Protein AF-A0A0N8K4E3-F1 (afdb_monomer_lite)

pLDDT: mean 78.05, std 15.49, range [32.44, 97.12]

Structure (mmCIF, N/CA/C/O backbone):
data_AF-A0A0N8K4E3-F1
#
_entry.id   AF-A0A0N8K4E3-F1
#
loop_
_atom_site.group_PDB
_atom_site.id
_atom_site.type_symbol
_atom_site.label_atom_id
_atom_site.label_alt_id
_atom_site.label_comp_id
_atom_site.label_asym_id
_atom_site.label_entity_id
_atom_site.label_seq_id
_atom_site.pdbx_PDB_ins_code
_atom_site.Cartn_x
_atom_site.Cartn_y
_atom_site.Cartn_z
_atom_site.occupancy
_atom_site.B_iso_or_equiv
_atom_site.auth_seq_id
_atom_site.auth_comp_id
_atom_site.auth_asym_id
_atom_site.auth_atom_id
_atom_site.pdbx_PDB_model_num
ATOM 1 N N . MET A 1 1 ? -0.631 4.915 -16.080 1.00 58.94 1 MET A N 1
ATOM 2 C CA . MET A 1 1 ? -0.675 3.742 -15.177 1.00 58.94 1 MET A CA 1
ATOM 3 C C . MET A 1 1 ? -1.631 3.912 -14.005 1.00 58.94 1 MET A C 1
ATOM 5 O O . MET A 1 1 ? -2.403 2.998 -13.767 1.00 58.94 1 MET A O 1
ATOM 9 N N . ARG A 1 2 ? -1.660 5.065 -13.325 1.00 67.94 2 ARG A N 1
ATOM 10 C CA . ARG A 1 2 ? -2.544 5.332 -12.167 1.00 67.94 2 ARG A CA 1
ATOM 11 C C . ARG A 1 2 ? -4.018 4.925 -12.356 1.00 67.94 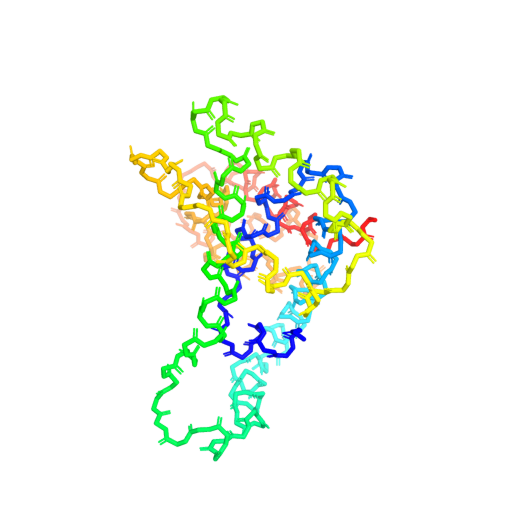2 ARG A C 1
ATOM 13 O O . ARG A 1 2 ? -4.549 4.187 -11.535 1.00 67.94 2 ARG A O 1
ATOM 20 N N . ASP A 1 3 ? -4.661 5.337 -13.453 1.00 67.94 3 ASP A N 1
ATOM 21 C CA . ASP A 1 3 ? -6.058 4.956 -13.752 1.00 67.94 3 ASP A CA 1
ATOM 22 C C . ASP A 1 3 ? -6.234 3.445 -13.959 1.00 67.94 3 ASP A C 1
ATOM 24 O O . ASP A 1 3 ? -7.207 2.864 -13.489 1.00 67.94 3 ASP A O 1
ATOM 28 N N . TYR A 1 4 ? -5.253 2.799 -14.595 1.00 66.56 4 TYR A N 1
ATOM 29 C CA . TYR A 1 4 ? -5.222 1.348 -14.778 1.00 66.56 4 TYR A CA 1
ATOM 30 C C . TYR A 1 4 ? -5.089 0.614 -13.434 1.00 66.56 4 TYR A C 1
ATOM 32 O O . TYR A 1 4 ? -5.777 -0.378 -13.205 1.00 66.56 4 TYR A O 1
ATOM 40 N N . TRP A 1 5 ? -4.259 1.111 -12.509 1.00 70.06 5 TRP A N 1
ATOM 41 C CA . TRP A 1 5 ? -4.145 0.528 -11.169 1.00 70.06 5 TRP A CA 1
ATOM 42 C C . TRP A 1 5 ? -5.433 0.671 -10.364 1.00 70.06 5 TRP A C 1
ATOM 44 O O . TRP A 1 5 ? -5.848 -0.297 -9.743 1.00 70.06 5 TRP A O 1
ATOM 54 N N . ILE A 1 6 ? -6.109 1.820 -10.420 1.00 74.81 6 ILE A N 1
ATOM 55 C CA . ILE A 1 6 ? -7.401 1.999 -9.737 1.00 74.81 6 ILE A CA 1
ATOM 56 C C . ILE A 1 6 ? -8.477 1.091 -10.346 1.00 74.81 6 ILE A C 1
ATOM 58 O O . ILE A 1 6 ? -9.274 0.516 -9.608 1.00 74.81 6 ILE A O 1
ATOM 62 N N . ALA A 1 7 ? -8.494 0.944 -11.673 1.00 69.62 7 ALA A N 1
ATOM 63 C CA . ALA A 1 7 ? -9.458 0.103 -12.375 1.00 69.62 7 ALA A CA 1
ATOM 64 C C . ALA A 1 7 ? -9.261 -1.397 -12.078 1.00 69.62 7 ALA A C 1
ATOM 66 O O . ALA A 1 7 ? -10.236 -2.110 -11.825 1.00 69.62 7 ALA A O 1
ATOM 67 N N . HIS A 1 8 ? -8.012 -1.880 -12.068 1.00 62.22 8 HIS A N 1
ATOM 68 C CA . HIS A 1 8 ? -7.712 -3.318 -12.138 1.00 62.22 8 HIS A CA 1
ATOM 69 C C . HIS A 1 8 ? -6.968 -3.906 -10.940 1.00 62.22 8 HIS A C 1
ATOM 71 O O . HIS A 1 8 ? -6.899 -5.130 -10.832 1.00 62.22 8 HIS A O 1
ATOM 77 N N . ARG A 1 9 ? -6.431 -3.084 -10.037 1.00 69.75 9 ARG A N 1
ATOM 78 C CA . ARG A 1 9 ? -5.781 -3.560 -8.816 1.00 69.75 9 ARG A CA 1
ATOM 79 C C . ARG A 1 9 ? -6.552 -3.140 -7.585 1.00 69.75 9 ARG A C 1
ATOM 81 O O . ARG A 1 9 ? -7.121 -2.053 -7.511 1.00 69.75 9 ARG A O 1
ATOM 88 N N . ASP A 1 10 ? -6.573 -4.035 -6.609 1.00 78.19 10 ASP A N 1
ATOM 89 C CA . ASP A 1 10 ? -7.085 -3.684 -5.299 1.00 78.19 10 ASP A CA 1
ATOM 90 C C . ASP A 1 10 ? -6.063 -2.821 -4.540 1.00 78.19 10 ASP A C 1
ATOM 92 O O . ASP A 1 10 ? -4.860 -2.809 -4.821 1.00 78.19 10 ASP A O 1
ATOM 96 N N . GLU A 1 11 ? -6.559 -2.080 -3.550 1.00 85.69 11 GLU A N 1
ATOM 97 C CA . GLU A 1 11 ? -5.717 -1.257 -2.682 1.00 85.69 11 GLU A CA 1
ATOM 98 C C . GLU A 1 11 ? -4.564 -2.070 -2.059 1.00 85.69 11 GLU A C 1
ATOM 100 O O . GLU A 1 11 ? -3.461 -1.556 -1.905 1.00 85.69 11 GLU A O 1
ATOM 105 N N . GLN A 1 12 ? -4.784 -3.346 -1.721 1.00 84.31 12 GLN A N 1
ATOM 106 C CA . GLN A 1 12 ? -3.797 -4.167 -1.016 1.00 84.31 12 GLN A CA 1
ATOM 107 C C . GLN A 1 12 ? -2.625 -4.556 -1.911 1.00 84.31 12 GLN A C 1
ATOM 109 O O . GLN A 1 12 ? -1.493 -4.598 -1.443 1.00 84.31 12 GLN A O 1
ATOM 114 N N . GLN A 1 13 ? -2.882 -4.835 -3.184 1.00 79.12 13 GLN A N 1
ATOM 115 C CA . GLN A 1 13 ? -1.870 -5.147 -4.182 1.00 79.12 13 GLN A CA 1
ATOM 116 C C . GLN A 1 13 ? -0.934 -3.954 -4.366 1.00 79.12 13 GLN A C 1
ATOM 118 O O . GLN A 1 13 ? 0.283 -4.122 -4.349 1.00 79.12 13 GLN A O 1
ATOM 123 N N . ILE A 1 14 ? -1.501 -2.747 -4.451 1.00 82.94 14 ILE A N 1
ATOM 124 C CA . ILE A 1 14 ? -0.732 -1.503 -4.575 1.00 82.94 14 ILE A CA 1
ATOM 125 C C . ILE A 1 14 ? 0.063 -1.237 -3.285 1.00 82.94 14 ILE A C 1
ATOM 127 O O . ILE A 1 14 ? 1.234 -0.864 -3.338 1.00 82.94 14 ILE A O 1
ATOM 131 N N . GLU A 1 15 ? -0.529 -1.480 -2.109 1.00 88.56 15 GLU A N 1
ATOM 132 C CA . GLU A 1 15 ? 0.176 -1.365 -0.826 1.00 88.56 15 GLU A CA 1
ATOM 133 C C . GLU A 1 15 ? 1.320 -2.366 -0.679 1.00 88.56 15 GLU A C 1
ATOM 135 O O . GLU A 1 15 ? 2.387 -1.995 -0.194 1.00 88.56 15 GLU A O 1
ATOM 140 N N . ALA A 1 16 ? 1.112 -3.623 -1.068 1.00 82.56 16 ALA A N 1
ATOM 141 C CA . ALA A 1 16 ? 2.119 -4.674 -0.971 1.00 82.56 16 ALA A CA 1
ATOM 142 C C . ALA A 1 16 ? 3.322 -4.368 -1.868 1.00 82.56 16 ALA A C 1
ATOM 144 O O . ALA A 1 16 ? 4.464 -4.544 -1.443 1.00 82.56 16 ALA A O 1
ATOM 145 N N . GLU A 1 17 ? 3.069 -3.850 -3.069 1.00 81.00 17 GLU A N 1
ATOM 146 C CA . GLU A 1 17 ? 4.113 -3.403 -3.987 1.00 81.00 17 GLU A CA 1
ATOM 147 C C . GLU A 1 17 ? 4.877 -2.194 -3.434 1.00 81.00 17 GLU A C 1
ATOM 149 O O . GLU A 1 17 ? 6.103 -2.235 -3.331 1.00 81.00 17 GLU A O 1
ATOM 154 N N . ALA A 1 18 ? 4.170 -1.154 -2.977 1.00 85.00 18 ALA A N 1
ATOM 155 C CA . ALA A 1 18 ? 4.801 0.014 -2.359 1.00 85.00 18 ALA A CA 1
ATOM 156 C C . ALA A 1 18 ? 5.653 -0.367 -1.135 1.00 85.00 18 ALA A C 1
ATOM 158 O O . ALA A 1 18 ? 6.768 0.131 -0.966 1.00 85.00 18 ALA A O 1
ATOM 159 N N . TYR A 1 19 ? 5.146 -1.281 -0.303 1.00 85.62 19 TYR A N 1
ATOM 160 C CA . TYR A 1 19 ? 5.831 -1.777 0.886 1.00 85.62 19 TYR A CA 1
ATOM 161 C C . TYR A 1 19 ? 7.078 -2.598 0.537 1.00 85.62 19 TYR A C 1
ATOM 163 O O . TYR A 1 19 ? 8.121 -2.426 1.165 1.00 85.62 19 TYR A O 1
ATOM 171 N N . GLY A 1 20 ? 7.009 -3.453 -0.488 1.00 79.38 20 GLY A N 1
ATOM 172 C CA . GLY A 1 20 ? 8.151 -4.242 -0.959 1.00 79.38 20 GLY A CA 1
ATOM 173 C C . GLY A 1 20 ? 9.302 -3.393 -1.509 1.00 79.38 20 GLY A C 1
ATOM 174 O O . GLY A 1 20 ? 10.455 -3.818 -1.467 1.00 79.38 20 GLY A O 1
ATOM 175 N N . LEU A 1 21 ? 9.007 -2.177 -1.976 1.00 78.69 21 LEU A N 1
ATOM 176 C CA . LEU A 1 21 ? 9.981 -1.253 -2.557 1.00 78.69 21 LEU A CA 1
ATOM 177 C C . LEU A 1 21 ? 10.522 -0.204 -1.568 1.00 78.69 21 LEU A C 1
ATOM 179 O O . LEU A 1 21 ? 11.390 0.584 -1.951 1.00 78.69 21 LEU A O 1
ATOM 183 N N . GLN A 1 22 ? 10.031 -0.162 -0.321 1.00 77.38 22 GLN A N 1
ATOM 184 C CA . GLN A 1 22 ? 10.287 0.937 0.629 1.00 77.38 22 GLN A CA 1
ATOM 185 C C . GLN A 1 22 ? 11.783 1.176 0.914 1.00 77.38 22 GLN A C 1
ATOM 187 O O . GLN A 1 22 ? 12.207 2.324 1.030 1.00 77.38 22 GLN A O 1
ATOM 192 N N . ASP A 1 23 ? 12.577 0.102 0.962 1.00 73.00 23 ASP A N 1
ATOM 193 C CA . ASP A 1 23 ? 14.000 0.131 1.325 1.00 73.00 23 ASP A CA 1
ATOM 194 C C . ASP A 1 23 ? 14.922 0.213 0.091 1.00 73.00 23 ASP A C 1
ATOM 196 O O . ASP A 1 23 ? 16.146 0.180 0.207 1.00 73.00 23 ASP A O 1
ATOM 200 N N . SER A 1 24 ? 14.354 0.317 -1.117 1.00 72.06 24 SER A N 1
ATOM 201 C CA . SER A 1 24 ? 15.138 0.380 -2.350 1.00 72.06 24 SER A CA 1
ATOM 202 C C . SER A 1 24 ? 15.632 1.801 -2.642 1.00 72.06 24 SER A C 1
ATOM 204 O O . SER A 1 24 ? 14.841 2.743 -2.764 1.00 72.06 24 SER A O 1
ATOM 206 N N . ALA A 1 25 ? 16.951 1.934 -2.814 1.00 71.50 25 ALA A N 1
ATOM 207 C CA . ALA A 1 25 ? 17.627 3.180 -3.189 1.00 71.50 25 ALA A CA 1
ATOM 208 C C . ALA A 1 25 ? 17.604 3.466 -4.705 1.00 71.50 25 ALA A C 1
ATOM 210 O O . ALA A 1 25 ? 18.071 4.513 -5.154 1.00 71.50 25 ALA A O 1
ATOM 211 N N . GLU A 1 26 ? 17.074 2.549 -5.515 1.00 69.38 26 GLU A N 1
ATOM 212 C CA . GLU A 1 26 ? 17.111 2.677 -6.969 1.00 69.38 26 GLU A CA 1
ATOM 213 C C . GLU A 1 26 ? 16.160 3.756 -7.486 1.00 69.38 26 GLU A C 1
ATOM 215 O O . GLU A 1 26 ? 15.021 3.887 -7.036 1.00 69.38 26 GLU A O 1
ATOM 220 N N . SER A 1 27 ? 16.618 4.505 -8.494 1.00 68.12 27 SER A N 1
ATOM 221 C CA . SER A 1 27 ? 15.824 5.541 -9.169 1.00 68.12 27 SER A CA 1
ATOM 222 C C . SER A 1 27 ? 14.477 5.006 -9.665 1.00 68.12 27 SER A C 1
ATOM 224 O O . SER A 1 27 ? 13.436 5.602 -9.401 1.00 68.12 27 SER A O 1
ATOM 226 N N . PHE A 1 28 ? 14.485 3.826 -10.290 1.00 66.69 28 PHE A N 1
ATOM 227 C CA . PHE A 1 28 ? 13.276 3.158 -10.762 1.00 66.69 28 PHE A CA 1
ATOM 228 C C . PHE A 1 28 ? 12.312 2.812 -9.616 1.00 66.69 28 PHE A C 1
ATOM 230 O O . PHE A 1 28 ? 11.134 3.154 -9.674 1.00 66.69 28 PHE A O 1
ATOM 237 N N . ALA A 1 29 ? 12.810 2.209 -8.533 1.00 68.69 29 ALA A N 1
ATOM 238 C CA . ALA A 1 29 ? 11.979 1.873 -7.378 1.00 68.69 29 ALA A CA 1
ATOM 239 C C . ALA A 1 29 ? 11.379 3.120 -6.707 1.00 68.69 29 ALA A C 1
ATOM 241 O O . ALA A 1 29 ? 10.263 3.062 -6.194 1.00 68.69 29 ALA A O 1
ATOM 242 N N . ARG A 1 30 ? 12.081 4.263 -6.739 1.00 74.69 30 ARG A N 1
ATOM 243 C CA . ARG A 1 30 ? 11.531 5.557 -6.304 1.00 74.69 30 ARG A CA 1
ATOM 244 C C . ARG A 1 30 ? 10.397 6.037 -7.210 1.00 74.69 30 ARG A C 1
ATOM 246 O O . ARG A 1 30 ? 9.360 6.422 -6.681 1.00 74.69 30 ARG A O 1
ATOM 253 N N . LYS A 1 31 ? 10.553 5.956 -8.540 1.00 75.25 31 LYS A N 1
ATOM 254 C CA . LYS A 1 31 ? 9.482 6.297 -9.499 1.00 75.25 31 LYS A CA 1
ATOM 255 C C . LYS A 1 31 ? 8.226 5.449 -9.253 1.00 75.25 31 LYS A C 1
ATOM 257 O O . LYS A 1 31 ? 7.144 6.000 -9.082 1.00 75.25 31 LYS A O 1
ATOM 262 N N . VAL A 1 32 ? 8.377 4.126 -9.137 1.00 73.12 32 VAL A N 1
ATOM 263 C CA . VAL A 1 32 ? 7.247 3.213 -8.878 1.00 73.12 32 VAL A CA 1
ATOM 264 C C . VAL A 1 32 ? 6.592 3.501 -7.523 1.00 73.12 32 VAL A C 1
ATOM 266 O O . VAL A 1 32 ? 5.369 3.562 -7.436 1.00 73.12 32 VAL A O 1
ATOM 269 N N . ARG A 1 33 ? 7.376 3.759 -6.465 1.00 83.19 33 ARG A N 1
ATOM 270 C CA . ARG A 1 33 ? 6.825 4.157 -5.158 1.00 83.19 33 ARG A CA 1
ATOM 271 C C . ARG A 1 33 ? 6.037 5.459 -5.215 1.00 83.19 33 ARG A C 1
ATOM 273 O O . ARG A 1 33 ? 4.981 5.525 -4.592 1.00 83.19 33 ARG A O 1
ATOM 280 N N . ALA A 1 34 ? 6.520 6.461 -5.946 1.00 84.06 34 ALA A N 1
ATOM 281 C CA . ALA A 1 34 ? 5.803 7.719 -6.125 1.00 84.06 34 ALA A CA 1
ATOM 282 C C . ALA A 1 34 ? 4.460 7.493 -6.839 1.00 84.06 34 ALA A C 1
ATOM 284 O O . ALA A 1 34 ? 3.428 7.967 -6.364 1.00 84.06 34 ALA A O 1
ATOM 285 N N . GLU A 1 35 ? 4.435 6.682 -7.903 1.00 81.75 35 GLU A N 1
ATOM 286 C CA . GLU A 1 35 ? 3.180 6.311 -8.569 1.00 81.75 35 GLU A CA 1
ATOM 287 C C . GLU A 1 35 ? 2.227 5.550 -7.633 1.00 81.75 35 GLU A C 1
ATOM 289 O O . GLU A 1 35 ? 1.014 5.797 -7.648 1.00 81.75 35 GLU A O 1
ATOM 294 N N . CYS A 1 36 ? 2.748 4.648 -6.791 1.00 85.00 36 CYS A N 1
ATOM 295 C CA . CYS A 1 36 ? 1.933 3.916 -5.819 1.00 85.00 36 CYS A CA 1
ATOM 296 C C . CYS A 1 36 ? 1.352 4.865 -4.774 1.00 85.00 36 CYS A C 1
ATOM 298 O O . CYS A 1 36 ? 0.158 4.790 -4.486 1.00 85.00 36 CYS A O 1
ATOM 300 N N . ALA A 1 37 ? 2.164 5.782 -4.248 1.00 89.94 37 ALA A N 1
ATOM 301 C CA . ALA A 1 37 ? 1.742 6.777 -3.272 1.00 89.94 37 ALA A CA 1
ATOM 302 C C . ALA A 1 37 ? 0.617 7.659 -3.826 1.00 89.94 37 ALA A C 1
ATOM 304 O O . ALA A 1 37 ? -0.440 7.768 -3.204 1.00 89.94 37 ALA A O 1
ATOM 305 N N . GLU A 1 38 ? 0.784 8.211 -5.029 1.00 90.31 38 GLU A N 1
ATOM 306 C CA . GLU A 1 38 ? -0.248 9.012 -5.697 1.00 90.31 38 GLU A CA 1
ATOM 307 C C . GLU A 1 38 ? -1.538 8.219 -5.941 1.00 90.31 38 GLU A C 1
ATOM 309 O O . GLU A 1 38 ? -2.647 8.724 -5.733 1.00 90.31 38 GLU A O 1
ATOM 314 N N . THR A 1 39 ? -1.406 6.958 -6.358 1.00 88.31 39 THR A N 1
ATOM 315 C CA . THR A 1 39 ? -2.555 6.079 -6.595 1.00 88.31 39 THR A CA 1
ATOM 316 C C . THR A 1 39 ? -3.302 5.797 -5.293 1.00 88.31 39 THR A C 1
ATOM 318 O O . THR A 1 39 ? -4.524 5.940 -5.245 1.00 88.31 39 THR A O 1
ATOM 321 N N . LEU A 1 40 ? -2.587 5.473 -4.213 1.00 92.88 40 LEU A N 1
ATOM 322 C CA . LEU A 1 40 ? -3.167 5.238 -2.890 1.00 92.88 40 LEU A CA 1
ATOM 323 C C . LEU A 1 40 ? -3.838 6.495 -2.327 1.00 92.88 40 LEU A C 1
ATOM 325 O O . LEU A 1 40 ? -4.938 6.396 -1.790 1.00 92.88 40 LEU A O 1
ATOM 329 N N . GLN A 1 41 ? -3.241 7.679 -2.504 1.00 92.06 41 GLN A N 1
ATOM 330 C CA . GLN A 1 41 ? -3.875 8.947 -2.131 1.00 92.06 41 GLN A CA 1
ATOM 331 C C . GLN A 1 41 ? -5.190 9.172 -2.889 1.00 92.06 41 GLN A C 1
ATOM 333 O O . GLN A 1 41 ? -6.178 9.624 -2.304 1.00 92.06 41 GLN A O 1
ATOM 338 N N . ARG A 1 42 ? -5.230 8.862 -4.192 1.00 92.12 42 ARG A N 1
ATOM 339 C CA . ARG A 1 42 ? -6.462 8.974 -4.981 1.00 92.12 42 ARG A CA 1
ATOM 340 C C . ARG A 1 42 ? -7.516 7.977 -4.507 1.00 92.12 42 ARG A C 1
ATOM 342 O O . ARG A 1 42 ? -8.661 8.379 -4.321 1.00 92.12 42 ARG A O 1
ATOM 349 N N . ILE A 1 43 ? -7.136 6.727 -4.246 1.00 91.19 43 ILE A N 1
ATOM 350 C CA . ILE A 1 43 ? -8.028 5.714 -3.661 1.00 91.19 43 ILE A CA 1
ATOM 351 C C . ILE A 1 43 ? -8.581 6.195 -2.315 1.00 91.19 43 ILE A C 1
ATOM 353 O O . ILE A 1 43 ? -9.788 6.116 -2.098 1.00 91.19 43 ILE A O 1
ATOM 357 N N . ASP A 1 44 ? -7.741 6.757 -1.440 1.00 90.81 44 ASP A N 1
ATOM 358 C CA . ASP A 1 44 ? -8.172 7.275 -0.139 1.00 90.81 44 ASP A CA 1
ATOM 359 C C . ASP A 1 44 ? -9.268 8.347 -0.305 1.00 90.81 44 ASP A C 1
ATOM 361 O O . ASP A 1 44 ? -10.310 8.244 0.342 1.00 90.81 44 ASP A O 1
ATOM 365 N N . ARG A 1 45 ? -9.099 9.315 -1.223 1.00 90.50 45 ARG A N 1
ATOM 366 C CA . ARG A 1 45 ? -10.115 10.353 -1.526 1.00 90.50 45 ARG A CA 1
ATOM 367 C C . ARG A 1 45 ? -11.418 9.765 -2.074 1.00 90.50 45 ARG A C 1
ATOM 369 O O . ARG A 1 45 ? -12.509 10.216 -1.720 1.00 90.50 45 ARG A O 1
ATOM 376 N N . LEU A 1 46 ? -11.316 8.764 -2.941 1.00 91.12 46 LEU A N 1
ATOM 377 C CA . LEU A 1 46 ? -12.476 8.115 -3.547 1.00 91.12 46 LEU A CA 1
ATOM 378 C C . LEU A 1 46 ? -13.267 7.278 -2.533 1.00 91.12 46 LEU A C 1
ATOM 380 O O . LEU A 1 46 ? -14.495 7.313 -2.529 1.00 91.12 46 LEU A O 1
ATOM 384 N N . ILE A 1 47 ? -12.583 6.554 -1.644 1.00 90.06 47 ILE A N 1
ATOM 385 C CA . ILE A 1 47 ? -13.231 5.748 -0.596 1.00 90.06 47 ILE A CA 1
ATOM 386 C C . ILE A 1 47 ? -13.964 6.662 0.376 1.00 90.06 47 ILE A C 1
ATOM 388 O O . ILE A 1 47 ? -15.121 6.434 0.711 1.00 90.06 47 ILE A O 1
ATOM 392 N N . VAL A 1 48 ? -13.285 7.725 0.786 1.00 87.50 48 VAL A N 1
ATOM 393 C CA . VAL A 1 48 ? -13.809 8.744 1.687 1.00 87.50 48 VAL A CA 1
ATOM 394 C C . VAL A 1 48 ? -15.064 9.428 1.137 1.00 87.50 48 VAL A C 1
ATOM 396 O O . VAL A 1 48 ? -16.019 9.644 1.878 1.00 87.50 48 VAL A O 1
ATOM 399 N N . SER A 1 49 ? -15.079 9.749 -0.157 1.00 88.81 49 SER A N 1
ATOM 400 C CA . SER A 1 49 ? -16.245 10.353 -0.819 1.00 88.81 49 SER A CA 1
ATOM 401 C C . SER A 1 49 ? -17.348 9.343 -1.153 1.00 88.81 49 SER A C 1
ATOM 403 O O . SER A 1 49 ? -18.376 9.729 -1.701 1.00 88.81 49 SER A O 1
ATOM 405 N N . GLY A 1 50 ? -17.146 8.052 -0.865 1.00 88.75 50 GLY A N 1
ATOM 406 C CA . GLY A 1 50 ? -18.076 6.981 -1.232 1.00 88.75 50 GLY A CA 1
ATOM 407 C C . GLY A 1 50 ? -18.155 6.709 -2.739 1.00 88.75 50 GLY A C 1
ATOM 408 O O . GLY A 1 50 ? -19.015 5.951 -3.175 1.00 88.75 50 GLY A O 1
ATOM 409 N N . SER A 1 51 ? -17.262 7.300 -3.538 1.00 91.12 51 SER A N 1
ATOM 410 C CA . SER A 1 51 ? -17.266 7.210 -5.002 1.00 91.12 51 SER A CA 1
ATOM 411 C C . SER A 1 51 ? -16.310 6.151 -5.551 1.00 91.12 51 SER A C 1
ATOM 413 O O . SER A 1 51 ? -16.276 5.939 -6.756 1.00 91.12 51 SER A O 1
ATOM 415 N N . TYR A 1 52 ? -15.547 5.459 -4.698 1.00 88.06 52 TYR A N 1
ATOM 416 C CA . TYR A 1 52 ? -14.507 4.522 -5.137 1.00 88.06 52 TYR A CA 1
ATOM 417 C C . TYR A 1 52 ? -14.989 3.447 -6.100 1.00 88.06 52 TYR A C 1
ATOM 419 O O . TYR A 1 52 ? -14.410 3.321 -7.171 1.00 88.06 52 TYR A O 1
ATOM 427 N N . GLU A 1 53 ? -16.056 2.719 -5.778 1.00 85.12 53 GLU A N 1
ATOM 428 C CA . GLU A 1 53 ? -16.542 1.661 -6.672 1.00 85.12 53 GLU A CA 1
ATOM 429 C C . GLU A 1 53 ? -17.127 2.231 -7.974 1.00 85.12 53 GLU A C 1
ATOM 431 O O . GLU A 1 53 ? -16.959 1.638 -9.035 1.00 85.12 53 GLU A O 1
ATOM 436 N N . GLN A 1 54 ? -17.754 3.412 -7.921 1.00 83.06 54 GLN A N 1
ATOM 437 C CA . GLN A 1 54 ? -18.280 4.092 -9.110 1.00 83.06 54 GLN A CA 1
ATOM 438 C C . GLN A 1 54 ? -17.155 4.588 -10.016 1.00 83.06 54 GLN A C 1
ATOM 440 O O . GLN A 1 54 ? -17.198 4.372 -11.221 1.00 83.06 54 GLN A O 1
ATOM 445 N N . GLU A 1 55 ? -16.137 5.228 -9.447 1.00 83.56 55 GLU A N 1
ATOM 446 C CA . GLU A 1 55 ? -14.971 5.716 -10.176 1.00 83.56 55 GLU A CA 1
ATOM 447 C C . GLU A 1 55 ? -14.147 4.550 -10.713 1.00 83.56 55 GLU A C 1
ATOM 449 O O . GLU A 1 55 ? -13.717 4.583 -11.859 1.00 83.56 55 GLU A O 1
ATOM 454 N N . ARG A 1 56 ? -13.974 3.485 -9.930 1.00 80.12 56 ARG A N 1
ATOM 455 C CA . ARG A 1 56 ? -13.340 2.249 -10.382 1.00 80.12 56 ARG A CA 1
ATOM 456 C C . ARG A 1 56 ? -14.094 1.643 -11.560 1.00 80.12 56 ARG A C 1
ATOM 458 O O . ARG A 1 56 ? -13.462 1.319 -12.559 1.00 80.12 56 ARG A O 1
ATOM 465 N N . ALA A 1 57 ? -15.422 1.547 -11.483 1.00 75.88 57 ALA A N 1
ATOM 466 C CA . ALA A 1 57 ? -16.254 1.075 -12.587 1.00 75.88 57 ALA A CA 1
ATOM 467 C C . ALA A 1 57 ? -16.194 2.017 -13.802 1.00 75.88 57 ALA A C 1
ATOM 469 O O . ALA A 1 57 ? -16.092 1.550 -14.931 1.00 75.88 57 ALA A O 1
ATOM 470 N N . ARG A 1 58 ? -16.196 3.338 -13.585 1.00 85.25 58 ARG A N 1
ATOM 471 C CA . ARG A 1 58 ? -16.069 4.358 -14.636 1.00 85.25 58 ARG A CA 1
ATOM 472 C C . ARG A 1 58 ? -14.727 4.251 -15.351 1.00 85.25 58 ARG A C 1
ATOM 474 O O . ARG A 1 58 ? -14.702 4.218 -16.575 1.00 85.25 58 ARG A O 1
ATOM 481 N N . LEU A 1 59 ? -13.626 4.185 -14.605 1.00 78.19 59 LEU A N 1
ATOM 482 C CA . LEU A 1 59 ? -12.278 4.024 -15.149 1.00 78.19 59 LEU A CA 1
ATOM 483 C C . LEU A 1 59 ? -12.150 2.686 -15.874 1.00 78.19 59 LEU A C 1
ATOM 485 O O . LEU A 1 59 ? -11.647 2.654 -16.991 1.00 78.19 59 LEU A O 1
ATOM 489 N N . ALA A 1 60 ? -12.684 1.608 -15.294 1.00 69.06 60 ALA A N 1
ATOM 490 C CA . ALA A 1 60 ? -12.748 0.310 -15.955 1.00 69.06 60 ALA A CA 1
ATOM 491 C C . ALA A 1 60 ? -13.557 0.356 -17.267 1.00 69.06 60 ALA A C 1
ATOM 493 O O . ALA A 1 60 ? -13.184 -0.314 -18.221 1.00 69.06 60 ALA A O 1
ATOM 494 N N . ALA A 1 61 ? -14.623 1.163 -17.345 1.00 70.94 61 ALA A N 1
ATOM 495 C CA . ALA A 1 61 ? -15.449 1.326 -18.545 1.00 70.94 61 ALA A CA 1
ATOM 496 C C . ALA A 1 61 ? -14.841 2.267 -19.606 1.00 70.94 61 ALA A C 1
ATOM 498 O O . ALA A 1 61 ? -15.113 2.111 -20.795 1.00 70.94 61 ALA A O 1
ATOM 499 N N . GLN A 1 62 ? -14.041 3.256 -19.195 1.00 67.94 62 GLN A N 1
ATOM 500 C CA . GLN A 1 62 ? -13.363 4.208 -20.090 1.00 67.94 62 GLN A CA 1
ATOM 501 C C . GLN A 1 62 ? -12.126 3.621 -20.767 1.00 67.94 62 GLN A C 1
ATOM 503 O O . GLN A 1 62 ? -11.690 4.120 -21.803 1.00 67.94 62 GLN A O 1
ATOM 508 N N . ILE A 1 63 ? -11.569 2.558 -20.195 1.00 60.22 63 ILE A N 1
ATOM 509 C CA . ILE A 1 63 ? -10.531 1.753 -20.826 1.00 60.22 63 ILE A CA 1
ATOM 510 C C . ILE A 1 63 ? -11.249 0.876 -21.884 1.00 60.22 63 ILE A C 1
ATOM 512 O O . ILE A 1 63 ? -12.042 0.015 -21.505 1.00 60.22 63 ILE A O 1
ATOM 516 N N . PRO A 1 64 ? -11.084 1.124 -23.206 1.00 50.59 64 PRO A N 1
ATOM 517 C CA . PRO A 1 64 ? -12.053 0.702 -24.225 1.00 50.59 64 PRO A CA 1
ATOM 518 C C . PRO A 1 64 ? -12.289 -0.811 -24.298 1.00 50.59 64 PRO A C 1
ATOM 520 O O . PRO A 1 64 ? -11.379 -1.584 -24.589 1.00 50.59 64 PRO A O 1
ATOM 523 N N . SER A 1 65 ? -13.558 -1.214 -24.196 1.00 41.25 65 SER A N 1
ATOM 524 C CA . SER A 1 65 ? -14.021 -2.611 -24.298 1.00 41.25 65 SER A CA 1
ATOM 525 C C . SER A 1 65 ? -13.956 -3.204 -25.729 1.00 41.25 65 SER A C 1
ATOM 527 O O . SER A 1 65 ? -14.235 -4.378 -25.941 1.00 41.25 65 SER A O 1
ATOM 529 N N . GLY A 1 66 ? -13.516 -2.421 -26.722 1.00 37.47 66 GLY A N 1
ATOM 530 C CA . GLY A 1 66 ? -13.179 -2.851 -28.094 1.00 37.47 66 GLY A CA 1
ATOM 531 C C . GLY A 1 66 ? -11.675 -2.815 -28.413 1.00 37.47 66 GLY A C 1
ATOM 532 O O . GLY A 1 66 ? -11.265 -3.279 -29.471 1.00 37.47 66 GLY A O 1
ATOM 533 N N . ALA A 1 67 ? -10.853 -2.329 -27.473 1.00 44.38 67 ALA A N 1
ATOM 534 C CA . ALA A 1 67 ? -9.430 -2.652 -27.355 1.00 44.38 67 ALA A CA 1
ATOM 535 C C . ALA A 1 67 ? -9.208 -3.884 -26.446 1.00 44.38 67 ALA A C 1
ATOM 537 O O . ALA A 1 67 ? -8.096 -4.107 -25.976 1.00 44.38 67 ALA A O 1
ATOM 538 N N . MET A 1 68 ? -10.268 -4.664 -26.184 1.00 36.91 68 MET A N 1
ATOM 539 C CA . MET A 1 68 ? -10.433 -6.080 -26.567 1.00 36.91 68 MET A CA 1
ATOM 540 C C . MET A 1 68 ? -11.736 -6.614 -25.931 1.00 36.91 68 MET A C 1
ATOM 542 O O . MET A 1 68 ? -11.858 -6.666 -24.712 1.00 36.91 68 MET A O 1
ATOM 546 N N . SER A 1 69 ? -12.727 -6.996 -26.749 1.00 33.78 69 SER A N 1
ATOM 547 C CA . SER A 1 69 ? -13.994 -7.607 -26.304 1.00 33.78 69 SER A CA 1
ATOM 548 C C . SER A 1 69 ? -13.806 -9.089 -25.979 1.00 33.78 69 SER A C 1
ATOM 550 O O . SER A 1 69 ? -13.966 -9.960 -26.825 1.00 33.78 69 SER A O 1
ATOM 552 N N . ALA A 1 70 ? -13.446 -9.339 -24.732 1.00 32.44 70 ALA A N 1
ATOM 553 C CA . ALA A 1 70 ? -13.546 -10.573 -23.957 1.00 32.44 70 ALA A CA 1
ATOM 554 C C . ALA A 1 70 ? -13.273 -10.140 -22.497 1.00 32.44 70 ALA A C 1
ATOM 556 O O . ALA A 1 70 ? -12.702 -9.059 -22.312 1.00 32.44 70 ALA A O 1
ATOM 557 N N . PRO A 1 71 ? -13.652 -10.895 -21.441 1.00 35.59 71 PRO A N 1
ATOM 558 C CA . PRO A 1 71 ? -13.069 -10.656 -20.108 1.00 35.59 71 PRO A CA 1
ATOM 559 C C . PRO A 1 71 ? -11.560 -10.481 -20.311 1.00 35.59 71 PRO A C 1
ATOM 561 O O . PRO A 1 71 ? -11.036 -11.246 -21.119 1.00 35.59 71 PRO A O 1
ATOM 564 N N . PRO A 1 72 ? -10.869 -9.482 -19.725 1.00 38.41 72 PRO A N 1
ATOM 565 C CA . PRO A 1 72 ? -9.487 -9.249 -20.095 1.00 38.41 72 PRO A CA 1
ATOM 566 C C . PRO A 1 72 ? -8.705 -10.512 -19.738 1.00 38.41 72 PRO A C 1
ATOM 568 O O . PRO A 1 72 ? -8.319 -10.718 -18.589 1.00 38.41 72 PRO A O 1
ATOM 571 N N . GLU A 1 73 ? -8.429 -11.355 -20.734 1.00 40.38 73 GLU A N 1
ATOM 572 C CA . GLU A 1 73 ? -7.100 -11.901 -20.835 1.00 40.38 73 GLU A CA 1
ATOM 573 C C . GLU A 1 73 ? -6.247 -10.660 -20.744 1.00 40.38 73 GLU A C 1
ATOM 575 O O . GLU A 1 73 ? -6.300 -9.773 -21.602 1.00 40.38 73 GLU A O 1
ATOM 580 N N . ILE A 1 74 ? -5.563 -10.533 -19.615 1.00 45.25 74 ILE A N 1
ATOM 581 C CA . ILE A 1 74 ? -4.436 -9.641 -19.519 1.00 45.25 74 ILE A CA 1
ATOM 582 C C . ILE A 1 74 ? -3.686 -9.902 -20.821 1.00 45.25 74 ILE A C 1
ATOM 584 O O . ILE A 1 74 ? -3.279 -11.047 -21.033 1.00 45.25 74 ILE A O 1
ATOM 588 N N . THR A 1 75 ? -3.666 -8.930 -21.751 1.00 48.00 75 THR A N 1
ATOM 589 C CA . THR A 1 75 ? -3.162 -9.243 -23.097 1.00 48.00 75 THR A CA 1
ATOM 590 C C . THR A 1 75 ? -1.812 -9.913 -22.900 1.00 48.00 75 THR A C 1
ATOM 592 O O . THR A 1 75 ? -1.088 -9.479 -21.994 1.00 48.00 75 THR A O 1
ATOM 595 N N . PRO A 1 76 ? -1.446 -10.957 -23.660 1.00 51.84 76 PRO A N 1
ATOM 596 C CA . PRO A 1 76 ? -0.201 -11.675 -23.405 1.00 51.84 76 PRO A CA 1
ATOM 597 C C . PRO A 1 76 ? 0.984 -10.719 -23.227 1.00 51.84 76 PRO A C 1
ATOM 599 O O . PRO A 1 76 ? 1.861 -10.965 -22.416 1.00 51.84 76 PRO A O 1
ATOM 602 N N . ARG A 1 77 ? 0.937 -9.557 -23.892 1.00 51.97 77 ARG A N 1
ATOM 603 C CA . ARG A 1 77 ? 1.877 -8.445 -23.753 1.00 51.97 77 ARG A CA 1
ATOM 604 C C . ARG A 1 77 ? 1.821 -7.684 -22.418 1.00 51.97 77 ARG A C 1
ATOM 606 O O . ARG A 1 77 ? 2.876 -7.403 -21.862 1.00 51.97 77 ARG A O 1
ATOM 613 N N . ILE A 1 78 ? 0.644 -7.309 -21.913 1.00 53.22 78 ILE A N 1
ATOM 614 C CA . ILE A 1 78 ? 0.502 -6.630 -20.610 1.00 53.22 78 ILE A CA 1
ATOM 615 C C . ILE A 1 78 ? 0.806 -7.607 -19.468 1.00 53.22 78 ILE A C 1
ATOM 617 O O . ILE A 1 78 ? 1.476 -7.231 -18.510 1.00 53.22 78 ILE A O 1
ATOM 621 N N . GLN A 1 79 ? 0.379 -8.865 -19.592 1.00 58.75 79 GLN A N 1
ATOM 622 C CA . GLN A 1 79 ? 0.662 -9.900 -18.599 1.00 58.75 79 GLN A CA 1
ATOM 623 C C . GLN A 1 79 ? 2.147 -10.199 -18.581 1.00 58.75 79 GLN A C 1
ATOM 625 O O . GLN A 1 79 ? 2.749 -10.161 -17.519 1.00 58.75 79 GLN A O 1
ATOM 630 N N . ALA A 1 80 ? 2.757 -10.360 -19.759 1.00 63.28 80 ALA A N 1
ATOM 631 C CA . ALA A 1 80 ? 4.197 -10.512 -19.882 1.00 63.28 80 ALA A CA 1
ATOM 632 C C . ALA A 1 80 ? 4.954 -9.307 -19.324 1.00 63.28 80 ALA A C 1
ATOM 634 O O . ALA A 1 80 ? 6.016 -9.496 -18.750 1.00 63.28 80 ALA A O 1
ATOM 635 N N . ALA A 1 81 ? 4.431 -8.083 -19.446 1.00 62.91 81 ALA A N 1
ATOM 636 C CA . ALA A 1 81 ? 5.060 -6.918 -18.833 1.00 62.91 81 ALA A CA 1
ATOM 637 C C . ALA A 1 81 ? 5.063 -7.024 -17.302 1.00 62.91 81 ALA A C 1
ATOM 639 O O . ALA A 1 81 ? 6.110 -6.853 -16.681 1.00 62.91 81 ALA A O 1
ATOM 640 N N . PHE A 1 82 ? 3.922 -7.358 -16.692 1.00 64.75 82 PHE A N 1
ATOM 641 C CA . PHE A 1 82 ? 3.837 -7.572 -15.245 1.00 64.75 82 PHE A CA 1
ATOM 642 C C . PHE A 1 82 ? 4.667 -8.770 -14.784 1.00 64.75 82 PHE A C 1
ATOM 644 O O . PHE A 1 82 ? 5.427 -8.642 -13.832 1.00 64.75 82 PHE A O 1
ATOM 651 N N . ASP A 1 83 ? 4.598 -9.895 -15.490 1.00 70.38 83 ASP A N 1
ATOM 652 C CA . ASP A 1 83 ? 5.391 -11.087 -15.199 1.00 70.38 83 ASP A CA 1
ATOM 653 C C . ASP A 1 83 ? 6.887 -10.806 -15.332 1.00 70.38 83 ASP A C 1
ATOM 655 O O . ASP A 1 83 ? 7.673 -11.295 -14.525 1.00 70.38 83 ASP A O 1
ATOM 659 N N . ALA A 1 84 ? 7.292 -9.981 -16.299 1.00 73.06 84 ALA A N 1
ATOM 660 C CA . ALA A 1 84 ? 8.671 -9.544 -16.462 1.00 73.06 84 ALA A CA 1
ATOM 661 C C . ALA A 1 84 ? 9.128 -8.649 -15.304 1.00 73.06 84 ALA A C 1
ATOM 663 O O . ALA A 1 84 ? 10.245 -8.815 -14.812 1.00 73.06 84 ALA A O 1
ATOM 664 N N . PHE A 1 85 ? 8.272 -7.744 -14.820 1.00 73.44 85 PHE A N 1
ATOM 665 C CA . PHE A 1 85 ? 8.556 -6.938 -13.627 1.00 73.44 85 PHE A CA 1
ATOM 666 C C . PHE A 1 85 ? 8.644 -7.788 -12.362 1.00 73.44 85 PHE A C 1
ATOM 668 O O . PHE A 1 85 ? 9.596 -7.646 -11.586 1.00 73.44 85 PHE A O 1
ATOM 675 N N . ASP A 1 86 ? 7.699 -8.704 -12.175 1.00 72.94 86 ASP A N 1
ATOM 676 C CA . ASP A 1 86 ? 7.695 -9.656 -11.070 1.00 72.94 86 ASP A CA 1
ATOM 677 C C . ASP A 1 86 ? 8.937 -10.548 -11.127 1.00 72.94 86 ASP A C 1
ATOM 679 O O . ASP A 1 86 ? 9.557 -10.825 -10.100 1.00 72.94 86 ASP A O 1
ATOM 683 N N . ASN A 1 87 ? 9.340 -10.977 -12.324 1.00 80.06 87 ASN A N 1
ATOM 684 C CA . ASN A 1 87 ? 10.540 -11.767 -12.553 1.00 80.06 87 ASN A CA 1
ATOM 685 C C . ASN A 1 87 ? 11.815 -10.982 -12.232 1.00 80.06 87 ASN A C 1
ATOM 687 O O . ASN A 1 87 ? 12.662 -11.474 -11.490 1.00 80.06 87 ASN A O 1
ATOM 691 N N . TYR A 1 88 ? 11.933 -9.749 -12.725 1.00 81.69 88 TYR A N 1
ATOM 692 C CA . TYR A 1 88 ? 13.065 -8.871 -12.435 1.00 81.69 88 TYR A CA 1
ATOM 693 C C . TYR A 1 88 ? 13.210 -8.615 -10.931 1.00 81.69 88 TYR A C 1
ATOM 695 O O . TYR A 1 88 ? 14.282 -8.810 -10.351 1.00 81.69 88 TYR A O 1
ATOM 703 N N . THR A 1 89 ? 12.103 -8.277 -10.270 1.00 75.81 89 THR A N 1
ATOM 704 C CA . THR A 1 89 ? 12.061 -8.048 -8.821 1.00 75.81 89 THR A CA 1
ATOM 705 C C . THR A 1 89 ? 12.381 -9.323 -8.042 1.00 75.81 89 THR A C 1
ATOM 707 O O . THR A 1 89 ? 13.126 -9.285 -7.059 1.00 75.81 89 THR A O 1
ATOM 710 N N . ALA A 1 90 ? 11.863 -10.471 -8.480 1.00 74.25 90 ALA A N 1
ATOM 711 C CA . ALA A 1 90 ? 12.165 -11.761 -7.875 1.00 74.25 90 ALA A CA 1
ATOM 712 C C . ALA A 1 90 ? 13.637 -12.154 -8.053 1.00 74.25 90 ALA A C 1
ATOM 714 O O . ALA A 1 90 ? 14.217 -12.695 -7.117 1.00 74.25 90 ALA A O 1
ATOM 715 N N . GLY A 1 91 ? 14.258 -11.862 -9.198 1.00 80.19 91 GLY A N 1
ATOM 716 C CA . GLY A 1 91 ? 15.657 -12.198 -9.475 1.00 80.19 91 GLY A CA 1
ATOM 717 C C . GLY A 1 91 ? 16.621 -11.409 -8.600 1.00 80.19 91 GLY A C 1
ATOM 718 O O . GLY A 1 91 ? 17.526 -11.985 -8.002 1.00 80.19 91 GLY A O 1
ATOM 719 N N . LYS A 1 92 ? 16.351 -10.117 -8.393 1.00 77.88 92 LYS A N 1
ATOM 720 C CA . LYS A 1 92 ? 17.088 -9.282 -7.428 1.00 77.88 92 LYS A CA 1
ATOM 721 C C . LYS A 1 92 ? 16.921 -9.733 -5.977 1.00 77.88 92 LYS A C 1
ATOM 723 O O . LYS A 1 92 ? 17.794 -9.519 -5.144 1.00 77.88 92 LYS A O 1
ATOM 728 N N . ASN A 1 93 ? 15.805 -10.383 -5.671 1.00 72.12 93 ASN A N 1
ATOM 729 C CA . ASN A 1 93 ? 15.521 -10.949 -4.354 1.00 72.12 93 ASN A CA 1
ATOM 730 C C . ASN A 1 93 ? 15.740 -12.470 -4.297 1.00 72.12 93 ASN A C 1
ATOM 732 O O . ASN A 1 93 ? 15.270 -13.126 -3.356 1.00 72.12 93 ASN A O 1
ATOM 736 N N . SER A 1 94 ? 16.429 -13.033 -5.295 1.00 76.94 94 SER A N 1
ATOM 737 C CA . SER A 1 94 ? 16.646 -14.470 -5.411 1.00 76.94 94 SER A CA 1
ATOM 738 C C . SER A 1 94 ? 17.423 -14.990 -4.195 1.00 76.94 94 SER A C 1
ATOM 740 O O . SER A 1 94 ? 18.345 -14.323 -3.714 1.00 76.94 94 SER A O 1
ATOM 742 N N . PRO A 1 95 ? 17.072 -16.174 -3.654 1.00 72.69 95 PRO A N 1
ATOM 743 C CA . PRO A 1 95 ? 17.888 -16.832 -2.640 1.00 72.69 95 PRO A CA 1
ATOM 744 C C . PRO A 1 95 ? 19.243 -17.292 -3.195 1.00 72.69 95 PRO A C 1
ATOM 746 O O . PRO A 1 95 ? 20.127 -17.606 -2.404 1.00 72.69 95 PRO A O 1
ATOM 749 N N . ASP A 1 96 ? 19.394 -17.346 -4.520 1.00 83.75 96 ASP A N 1
ATOM 750 C CA . ASP A 1 96 ? 20.646 -17.641 -5.203 1.00 83.75 96 ASP A CA 1
ATOM 751 C C . ASP A 1 96 ? 21.470 -16.343 -5.356 1.00 83.75 96 ASP A C 1
ATOM 753 O O . ASP A 1 96 ? 21.059 -15.437 -6.095 1.00 83.75 96 ASP A O 1
ATOM 757 N N . PRO A 1 97 ? 22.615 -16.215 -4.656 1.00 81.81 97 PRO A N 1
ATOM 758 C CA . PRO A 1 97 ? 23.424 -15.001 -4.681 1.00 81.81 97 PRO A CA 1
ATOM 759 C C . PRO A 1 97 ? 24.005 -14.703 -6.068 1.00 81.81 97 PRO A C 1
ATOM 761 O O . PRO A 1 97 ? 24.115 -13.527 -6.422 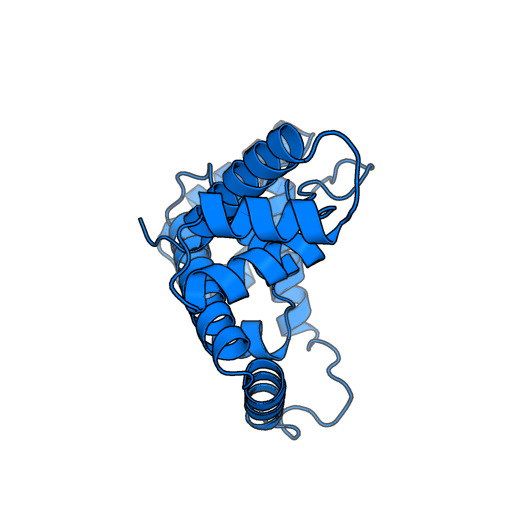1.00 81.81 97 PRO A O 1
ATOM 764 N N . ASP A 1 98 ? 24.308 -15.729 -6.866 1.00 84.44 98 ASP A N 1
ATOM 765 C CA . ASP A 1 98 ? 24.869 -15.555 -8.205 1.00 84.44 98 ASP A CA 1
ATOM 766 C C . ASP A 1 98 ? 23.803 -15.047 -9.173 1.00 84.44 98 ASP A C 1
ATOM 768 O O . ASP A 1 98 ? 24.070 -14.180 -10.007 1.00 84.44 98 ASP A O 1
ATOM 772 N N . GLN A 1 99 ? 22.569 -15.542 -9.043 1.00 84.19 99 GLN A N 1
ATOM 773 C CA . GLN A 1 99 ? 21.448 -15.036 -9.831 1.00 84.19 99 GLN A CA 1
ATOM 774 C C . GLN A 1 99 ? 21.120 -13.586 -9.473 1.00 84.19 99 GLN A C 1
ATOM 776 O O . GLN A 1 99 ? 20.966 -12.756 -10.368 1.00 84.19 99 GLN A O 1
ATOM 781 N N . ARG A 1 100 ? 21.084 -13.247 -8.182 1.00 86.00 100 ARG A N 1
ATOM 782 C CA . ARG A 1 100 ? 20.885 -11.861 -7.743 1.00 86.00 100 ARG A CA 1
ATOM 783 C C . ARG A 1 100 ? 21.933 -10.920 -8.337 1.00 86.00 100 ARG A C 1
ATOM 785 O O . ARG A 1 100 ? 21.566 -9.897 -8.911 1.00 86.00 100 ARG A O 1
ATOM 792 N N . ALA A 1 101 ? 23.211 -11.299 -8.284 1.00 82.88 101 ALA A N 1
ATOM 793 C CA . ALA A 1 101 ? 24.293 -10.503 -8.859 1.00 82.88 101 ALA A CA 1
ATOM 794 C C . ALA A 1 101 ? 24.141 -10.307 -10.379 1.00 82.88 101 ALA A C 1
ATOM 796 O O . ALA A 1 101 ? 24.450 -9.231 -10.891 1.00 82.88 101 ALA A O 1
ATOM 797 N N . ARG A 1 102 ? 23.639 -11.308 -11.120 1.00 86.06 102 ARG A N 1
ATOM 798 C CA . ARG A 1 102 ? 23.352 -11.168 -12.561 1.00 86.06 102 ARG A CA 1
ATOM 799 C C . ARG A 1 102 ? 22.223 -10.176 -12.836 1.00 86.06 102 ARG A C 1
ATOM 801 O O . ARG A 1 102 ? 22.379 -9.334 -13.715 1.00 86.06 102 ARG A O 1
ATOM 808 N N . PHE A 1 103 ? 21.129 -10.234 -12.075 1.00 87.06 103 PHE A N 1
ATOM 809 C CA . PHE A 1 103 ? 20.006 -9.299 -12.225 1.00 87.06 103 PHE A CA 1
ATOM 810 C C . PHE A 1 103 ? 20.394 -7.861 -11.856 1.00 87.06 103 PHE A C 1
ATOM 812 O O . PHE A 1 103 ? 20.015 -6.926 -12.558 1.00 87.06 103 PHE A O 1
ATOM 819 N N . GLU A 1 104 ? 21.191 -7.675 -10.801 1.00 83.25 104 GLU A N 1
ATOM 820 C CA . GLU A 1 104 ? 21.730 -6.361 -10.422 1.00 83.25 104 GLU A CA 1
ATOM 821 C C . GLU A 1 104 ? 22.668 -5.799 -11.499 1.00 83.25 104 GLU A C 1
ATOM 823 O O . GLU A 1 104 ? 22.505 -4.657 -11.932 1.00 83.25 104 GLU A O 1
ATOM 828 N N . ARG A 1 105 ? 23.612 -6.613 -11.995 1.00 85.38 105 ARG A N 1
ATOM 829 C CA . ARG A 1 105 ? 24.518 -6.219 -13.088 1.00 85.38 105 ARG A CA 1
ATOM 830 C C . ARG A 1 105 ? 23.759 -5.870 -14.360 1.00 85.38 105 ARG A C 1
ATOM 832 O O . ARG A 1 105 ? 24.114 -4.896 -15.013 1.00 85.38 105 ARG A O 1
ATOM 839 N N . PHE A 1 106 ? 22.718 -6.630 -14.692 1.00 86.44 106 PHE A N 1
ATOM 840 C CA . PHE A 1 106 ? 21.854 -6.333 -15.827 1.00 86.44 106 PHE A CA 1
ATOM 841 C C . PHE A 1 106 ? 21.165 -4.977 -15.672 1.00 86.44 106 PHE A C 1
ATOM 843 O O . PHE A 1 106 ? 21.240 -4.160 -16.582 1.00 86.44 106 PHE A O 1
ATOM 850 N N . GLY A 1 107 ? 20.549 -4.708 -14.516 1.00 80.38 107 GLY A N 1
ATOM 851 C CA . GLY A 1 107 ? 19.856 -3.442 -14.270 1.00 80.38 107 GLY A CA 1
ATOM 852 C C . GLY A 1 107 ? 20.762 -2.217 -14.415 1.00 80.38 107 GLY A C 1
ATOM 853 O O . GLY A 1 107 ? 20.343 -1.199 -14.969 1.00 80.38 107 GLY A O 1
ATOM 854 N N . LEU A 1 108 ? 22.016 -2.340 -13.968 1.00 80.38 108 LEU A N 1
ATOM 855 C CA . LEU A 1 108 ? 23.045 -1.312 -14.126 1.00 80.38 108 LEU A CA 1
ATOM 856 C C . LEU A 1 108 ? 23.521 -1.185 -15.580 1.00 80.38 108 LEU A C 1
ATOM 858 O O . LEU A 1 108 ? 23.547 -0.081 -16.116 1.00 80.38 108 LEU A O 1
ATOM 862 N N . ALA A 1 109 ? 23.873 -2.299 -16.228 1.00 80.12 109 ALA A N 1
ATOM 863 C CA . ALA A 1 109 ? 24.421 -2.307 -17.586 1.00 80.12 109 ALA A CA 1
ATOM 864 C C . ALA A 1 109 ? 23.397 -1.886 -18.650 1.00 80.12 109 ALA A C 1
ATOM 866 O O . ALA A 1 109 ? 23.752 -1.206 -19.608 1.00 80.12 109 ALA A O 1
ATOM 867 N N . ALA A 1 110 ? 22.127 -2.253 -18.470 1.00 78.31 110 ALA A N 1
ATOM 868 C CA . ALA A 1 110 ? 21.034 -1.862 -19.354 1.00 78.31 110 ALA A CA 1
ATOM 869 C C . ALA A 1 110 ? 20.523 -0.437 -19.078 1.00 78.31 110 ALA A C 1
ATOM 871 O O . ALA A 1 110 ? 19.615 0.019 -19.762 1.00 78.31 110 ALA A O 1
ATOM 872 N N . GLY A 1 111 ? 21.070 0.274 -18.082 1.00 80.31 111 GLY A N 1
ATOM 873 C CA . GLY A 1 111 ? 20.669 1.650 -17.782 1.00 80.31 111 GLY A CA 1
ATOM 874 C C . GLY A 1 111 ? 19.198 1.783 -17.378 1.00 80.31 111 GLY A C 1
ATOM 875 O O . GLY A 1 111 ? 18.597 2.837 -17.574 1.00 80.31 111 GLY A O 1
ATOM 876 N N . LEU A 1 112 ? 18.598 0.737 -16.793 1.00 77.50 112 LEU A N 1
ATOM 877 C CA . LEU A 1 112 ? 17.154 0.711 -16.515 1.00 77.50 112 LEU A CA 1
ATOM 878 C C . LEU A 1 112 ? 16.713 1.853 -15.587 1.00 77.50 112 LEU A C 1
ATOM 880 O O . LEU A 1 112 ? 15.565 2.280 -15.612 1.00 77.50 112 LEU A O 1
ATOM 884 N N . ALA A 1 113 ? 17.630 2.374 -14.769 1.00 69.50 113 ALA A N 1
ATOM 885 C CA . ALA A 1 113 ? 17.375 3.476 -13.846 1.00 69.50 113 ALA A CA 1
ATOM 886 C C . ALA A 1 113 ? 17.034 4.814 -14.533 1.00 69.50 113 ALA A C 1
ATOM 888 O O . ALA A 1 113 ? 16.430 5.678 -13.888 1.00 69.50 113 ALA A O 1
ATOM 889 N N . THR A 1 114 ? 17.433 4.999 -15.795 1.00 73.38 114 THR A N 1
ATOM 890 C CA . THR A 1 114 ? 17.208 6.231 -16.571 1.00 73.38 114 THR A CA 1
ATOM 891 C C . THR A 1 114 ? 16.088 6.102 -17.598 1.00 73.38 114 THR A C 1
ATOM 893 O O . THR A 1 114 ? 15.692 7.109 -18.172 1.00 73.38 114 THR A O 1
ATOM 896 N N . MET A 1 115 ? 15.573 4.892 -17.812 1.00 73.94 115 MET A N 1
ATOM 897 C CA . MET A 1 115 ? 14.530 4.604 -18.795 1.00 73.94 115 MET A CA 1
ATOM 898 C C . MET A 1 115 ? 13.124 4.829 -18.227 1.00 73.94 115 MET A C 1
ATOM 900 O O . MET A 1 115 ? 12.891 4.778 -17.011 1.00 73.94 115 MET A O 1
ATOM 904 N N . GLU A 1 116 ? 12.174 5.073 -19.121 1.00 63.50 116 GLU A N 1
ATOM 905 C CA . GLU A 1 116 ? 10.751 5.085 -18.815 1.00 63.50 116 GLU A CA 1
ATOM 906 C C . GLU A 1 116 ? 10.178 3.664 -18.794 1.00 63.50 116 GLU A C 1
ATOM 908 O O . GLU A 1 116 ? 10.693 2.734 -19.415 1.00 63.50 116 GLU A O 1
ATOM 913 N N . LEU A 1 117 ? 9.081 3.467 -18.060 1.00 58.38 117 LEU A N 1
ATOM 914 C CA . LEU A 1 117 ? 8.599 2.121 -17.734 1.00 58.38 117 LEU A CA 1
ATOM 915 C C . LEU A 1 117 ? 8.253 1.276 -18.977 1.00 58.38 117 LEU A C 1
ATOM 917 O O . LEU A 1 117 ? 8.497 0.072 -18.997 1.00 58.38 117 LEU A O 1
ATOM 921 N N . HIS A 1 118 ? 7.746 1.908 -20.037 1.00 63.69 118 HIS A N 1
ATOM 922 C CA . HIS A 1 118 ? 7.443 1.246 -21.310 1.00 63.69 118 HIS A CA 1
ATOM 923 C C . HIS A 1 118 ? 8.698 0.837 -22.101 1.00 63.69 118 HIS A C 1
ATOM 925 O O . HIS A 1 118 ? 8.635 -0.099 -22.897 1.00 63.69 118 HIS A O 1
ATOM 931 N N . GLU A 1 119 ? 9.827 1.508 -21.866 1.00 69.25 119 GLU A N 1
ATOM 932 C CA . GLU A 1 119 ? 11.117 1.219 -22.495 1.00 69.25 119 GLU A CA 1
ATOM 933 C C . GLU A 1 119 ? 11.831 0.068 -21.786 1.00 69.25 119 GLU A C 1
ATOM 935 O O . GLU A 1 119 ? 12.542 -0.690 -22.429 1.00 69.25 119 GLU A O 1
ATOM 940 N N . ILE A 1 120 ? 11.600 -0.102 -20.480 1.00 73.06 120 ILE A N 1
ATOM 941 C CA . ILE A 1 120 ? 12.229 -1.141 -19.650 1.00 73.06 120 ILE A CA 1
ATOM 942 C C . ILE A 1 120 ? 11.651 -2.530 -19.941 1.00 73.06 120 ILE A C 1
ATOM 944 O O . ILE A 1 120 ? 12.394 -3.511 -19.960 1.00 73.06 120 ILE A O 1
ATOM 948 N N . VAL A 1 121 ? 10.335 -2.624 -20.167 1.00 73.62 121 VAL A N 1
ATOM 949 C CA . VAL A 1 121 ? 9.600 -3.898 -20.301 1.00 73.62 121 VAL A CA 1
ATOM 950 C C . VAL A 1 121 ? 10.251 -4.886 -21.280 1.00 73.62 121 VAL A C 1
ATOM 952 O O . VAL A 1 121 ? 10.451 -6.034 -20.884 1.00 73.62 121 VAL A O 1
ATOM 955 N N . PRO A 1 122 ? 10.628 -4.502 -22.517 1.00 76.50 122 PRO A N 1
ATOM 956 C CA . PRO A 1 122 ? 11.282 -5.418 -23.451 1.00 76.50 122 PRO A CA 1
ATOM 957 C C . PRO A 1 122 ? 12.605 -5.990 -22.924 1.00 76.50 122 PRO A C 1
ATOM 959 O O . PRO A 1 122 ? 12.904 -7.155 -23.172 1.00 76.50 122 PRO A O 1
ATOM 962 N N . PHE A 1 123 ? 13.378 -5.198 -22.173 1.00 77.94 123 PHE A N 1
ATOM 963 C CA . PHE A 1 123 ? 14.660 -5.627 -21.611 1.00 77.94 123 PHE A CA 1
ATOM 964 C C . PHE A 1 123 ? 14.462 -6.652 -20.498 1.00 77.94 123 PHE A C 1
ATOM 966 O O . PHE A 1 123 ? 15.087 -7.711 -20.506 1.00 77.94 123 PHE A O 1
ATOM 973 N N . ILE A 1 124 ? 13.570 -6.366 -19.550 1.00 80.88 124 ILE A N 1
ATOM 974 C CA . ILE A 1 124 ? 13.336 -7.266 -18.414 1.00 80.88 124 ILE A CA 1
ATOM 975 C C . ILE A 1 124 ? 12.535 -8.515 -18.799 1.00 80.88 124 ILE A C 1
ATOM 977 O O . ILE A 1 124 ? 12.669 -9.546 -18.145 1.00 80.88 124 ILE A O 1
ATOM 981 N N . ALA A 1 125 ? 11.744 -8.458 -19.876 1.00 77.38 125 ALA A N 1
ATOM 982 C CA . ALA A 1 125 ? 11.010 -9.612 -20.395 1.00 77.38 125 ALA A CA 1
ATOM 983 C C . ALA A 1 125 ? 11.929 -10.686 -20.995 1.00 77.38 125 ALA A C 1
ATOM 985 O O . ALA A 1 125 ? 11.547 -11.851 -21.047 1.00 77.38 125 ALA A O 1
ATOM 986 N N . ALA A 1 126 ? 13.142 -10.312 -21.412 1.00 81.50 126 ALA A N 1
ATOM 987 C CA . ALA A 1 126 ? 14.145 -11.235 -21.940 1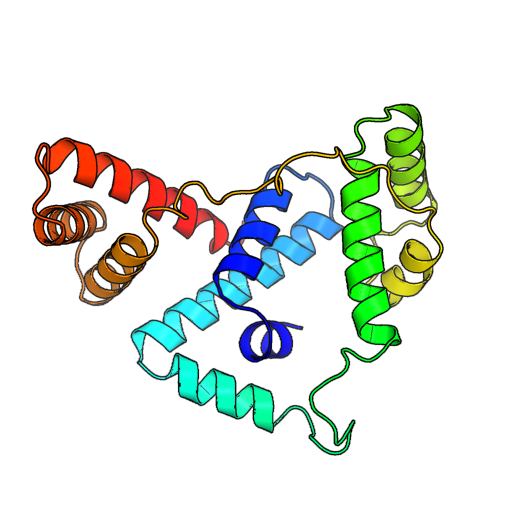.00 81.50 126 ALA A CA 1
ATOM 988 C C . ALA A 1 126 ? 14.988 -11.925 -20.848 1.00 81.50 126 ALA A C 1
ATOM 990 O O . ALA A 1 126 ? 15.881 -12.713 -21.164 1.00 81.50 126 ALA A O 1
ATOM 991 N N . LEU A 1 127 ? 14.750 -11.619 -19.568 1.00 82.31 127 LEU A N 1
ATOM 992 C CA . LEU A 1 127 ? 15.528 -12.178 -18.466 1.00 82.31 127 LEU A CA 1
ATOM 993 C C . LEU A 1 127 ? 15.169 -13.633 -18.178 1.00 82.31 127 LEU A C 1
ATOM 995 O O . LEU A 1 127 ? 14.020 -14.055 -18.301 1.00 82.31 127 LEU A O 1
ATOM 999 N N . GLU A 1 128 ? 16.166 -14.388 -17.710 1.00 82.06 128 GLU A N 1
ATOM 1000 C CA . GLU A 1 128 ? 15.952 -15.746 -17.210 1.00 82.06 128 GLU A CA 1
ATOM 1001 C C . GLU A 1 128 ? 14.892 -15.765 -16.090 1.00 82.06 128 GLU A C 1
ATOM 1003 O O . GLU A 1 128 ? 14.790 -14.801 -15.329 1.00 82.06 128 GLU A O 1
ATOM 1008 N N . PRO A 1 129 ? 14.103 -16.840 -15.925 1.00 84.44 129 PRO A N 1
ATOM 1009 C CA . PRO A 1 129 ? 13.210 -16.962 -14.782 1.00 84.44 129 PRO A CA 1
ATOM 1010 C C . PRO A 1 129 ? 13.976 -16.926 -13.450 1.00 84.44 129 PRO A C 1
ATOM 1012 O O . PRO A 1 129 ? 14.912 -17.692 -13.203 1.00 84.44 129 PRO A O 1
ATOM 1015 N N . ALA A 1 130 ? 13.553 -16.047 -12.552 1.00 82.25 130 ALA A N 1
ATOM 1016 C CA . ALA A 1 130 ? 14.111 -15.911 -11.224 1.00 82.25 130 ALA A CA 1
ATOM 1017 C C . ALA A 1 130 ? 13.793 -17.141 -10.371 1.00 82.25 130 ALA A C 1
ATOM 1019 O O . ALA A 1 130 ? 12.644 -17.582 -10.269 1.00 82.25 130 ALA A O 1
ATOM 1020 N N . LYS A 1 131 ? 14.804 -17.657 -9.671 1.00 79.12 131 LYS A N 1
ATOM 1021 C CA . LYS A 1 131 ? 14.613 -18.636 -8.606 1.00 79.12 131 LYS A CA 1
ATOM 1022 C C . LYS A 1 131 ? 13.860 -17.938 -7.483 1.00 79.12 131 LYS A C 1
ATOM 1024 O O . LYS A 1 131 ? 14.365 -17.050 -6.803 1.00 79.12 131 LYS A O 1
ATOM 1029 N N . ARG A 1 132 ? 12.610 -18.337 -7.290 1.00 69.44 132 ARG A N 1
ATOM 1030 C CA . ARG A 1 132 ? 11.783 -17.860 -6.183 1.00 69.44 132 ARG A CA 1
ATOM 1031 C C . ARG A 1 132 ? 12.046 -18.762 -4.982 1.00 69.44 132 ARG A C 1
ATOM 1033 O O . ARG A 1 132 ? 12.180 -19.975 -5.138 1.00 69.44 132 ARG A O 1
ATOM 1040 N N . LYS A 1 133 ? 12.084 -18.208 -3.765 1.00 57.16 133 LYS A N 1
ATOM 1041 C CA . LYS A 1 133 ? 11.966 -19.054 -2.568 1.00 57.16 133 LYS A CA 1
ATOM 1042 C C . LYS A 1 133 ? 10.640 -19.814 -2.670 1.00 57.16 133 LYS A C 1
ATOM 1044 O O . LYS A 1 133 ? 9.584 -19.185 -2.662 1.00 57.16 133 LYS A O 1
ATOM 1049 N N . GLN A 1 134 ? 10.676 -21.142 -2.773 1.00 41.94 134 GLN A N 1
ATOM 1050 C CA . GLN A 1 134 ? 9.483 -21.954 -2.543 1.00 41.94 134 GLN A CA 1
ATOM 1051 C C . GLN A 1 134 ? 9.083 -21.776 -1.073 1.00 41.94 134 GLN A C 1
ATOM 1053 O O . GLN A 1 134 ? 9.772 -22.237 -0.168 1.00 41.94 134 GLN A O 1
ATOM 1058 N N . GLY A 1 135 ? 8.008 -21.024 -0.839 1.00 43.81 135 GLY A N 1
ATOM 1059 C CA . GLY A 1 135 ? 7.471 -20.758 0.493 1.00 43.81 135 GLY A CA 1
ATOM 1060 C C . GLY A 1 135 ? 6.876 -19.357 0.608 1.00 43.81 135 GLY A C 1
ATOM 1061 O O . GLY A 1 135 ? 7.583 -18.384 0.379 1.00 43.81 135 GLY A O 1
ATOM 1062 N N . ARG A 1 136 ? 5.576 -19.311 0.952 1.00 40.69 136 ARG A N 1
ATOM 1063 C CA . ARG A 1 136 ? 4.703 -18.173 1.334 1.00 40.69 136 ARG A CA 1
ATOM 1064 C C . ARG A 1 136 ? 5.071 -16.803 0.741 1.00 40.69 136 ARG A C 1
ATOM 1066 O O . ARG A 1 136 ? 6.090 -16.233 1.115 1.00 40.69 136 ARG A O 1
ATOM 1073 N N . ARG A 1 137 ? 4.171 -16.248 -0.095 1.00 45.31 137 ARG A N 1
ATOM 1074 C CA . ARG A 1 137 ? 4.199 -14.864 -0.623 1.00 45.31 137 ARG A CA 1
ATOM 1075 C C . ARG A 1 137 ? 4.848 -13.914 0.398 1.00 45.31 137 ARG A C 1
ATOM 1077 O O . ARG A 1 137 ? 4.255 -13.604 1.429 1.00 45.31 137 ARG A O 1
ATOM 1084 N N . ARG A 1 138 ? 6.110 -13.543 0.152 1.00 46.09 138 ARG A N 1
ATOM 1085 C CA . ARG A 1 138 ? 6.823 -12.527 0.934 1.00 46.09 138 ARG A CA 1
ATOM 1086 C C . ARG A 1 138 ? 6.121 -11.199 0.650 1.00 46.09 138 ARG A C 1
ATOM 1088 O O . ARG A 1 138 ? 5.761 -10.964 -0.494 1.00 46.09 138 ARG A O 1
ATOM 1095 N N . HIS A 1 139 ? 5.937 -10.387 1.686 1.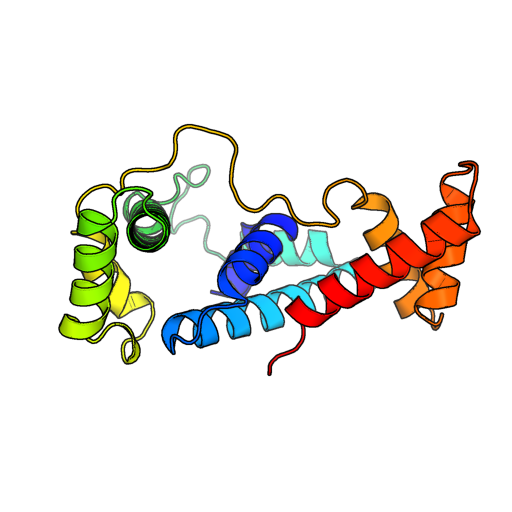00 52.91 139 HIS A N 1
ATOM 1096 C CA . HIS A 1 139 ? 5.116 -9.165 1.738 1.00 52.91 139 HIS A CA 1
ATOM 1097 C C . HIS A 1 139 ? 3.644 -9.380 2.140 1.00 52.91 139 HIS A C 1
ATOM 1099 O O . HIS A 1 139 ? 2.735 -8.821 1.539 1.00 52.91 139 HIS A O 1
ATOM 1105 N N . LEU A 1 140 ? 3.409 -10.141 3.220 1.00 67.06 140 LEU A N 1
ATOM 1106 C CA . LEU A 1 140 ? 2.206 -9.926 4.037 1.00 67.06 140 LEU A CA 1
ATOM 1107 C C . LEU A 1 140 ? 2.302 -8.515 4.629 1.00 67.06 140 LEU A C 1
ATOM 1109 O O . LEU A 1 140 ? 3.275 -8.201 5.327 1.00 67.06 140 LEU A O 1
ATOM 1113 N N . LEU A 1 141 ? 1.333 -7.655 4.328 1.00 82.75 141 LEU A N 1
ATOM 1114 C CA . LEU A 1 141 ? 1.304 -6.301 4.876 1.00 82.75 141 LEU A CA 1
ATOM 1115 C C . LEU A 1 141 ? 1.178 -6.387 6.405 1.00 82.75 141 LEU A C 1
ATOM 1117 O O . LEU A 1 141 ? 0.353 -7.159 6.900 1.00 82.75 141 LEU A O 1
ATOM 1121 N N . PRO A 1 142 ? 1.911 -5.574 7.193 1.00 87.50 142 PRO A N 1
ATOM 1122 C CA . PRO A 1 142 ? 1.818 -5.625 8.656 1.00 87.50 142 PRO A CA 1
ATOM 1123 C C . PRO A 1 142 ? 0.392 -5.426 9.198 1.00 87.50 142 PRO A C 1
ATOM 1125 O O . PRO A 1 142 ? 0.074 -5.863 10.303 1.00 87.50 142 PRO A O 1
ATOM 1128 N N . TRP A 1 143 ? -0.470 -4.759 8.425 1.00 91.25 143 TRP A N 1
ATOM 1129 C CA . TRP A 1 143 ? -1.872 -4.483 8.742 1.00 91.25 143 TRP A CA 1
ATOM 1130 C C . TRP A 1 143 ? -2.881 -5.386 8.022 1.00 91.25 143 TRP A C 1
ATOM 1132 O O . TRP A 1 143 ? -4.081 -5.135 8.116 1.00 91.25 143 TRP A O 1
ATOM 1142 N N . GLU A 1 144 ? -2.443 -6.436 7.328 1.00 86.75 144 GLU A N 1
ATOM 1143 C CA . GLU A 1 144 ? -3.324 -7.308 6.539 1.00 86.75 144 GLU A CA 1
ATOM 1144 C C . GLU A 1 144 ? -4.433 -7.949 7.383 1.00 86.75 144 GLU A C 1
ATOM 1146 O O . GLU A 1 144 ? -5.608 -7.902 7.023 1.00 86.75 144 GLU A O 1
ATOM 1151 N N . SER A 1 145 ? -4.082 -8.444 8.572 1.00 85.25 145 SER A N 1
ATOM 1152 C CA . SER A 1 145 ? -5.025 -9.039 9.529 1.00 85.25 145 SER A CA 1
ATOM 1153 C C . SER A 1 145 ? -5.960 -8.028 10.205 1.00 85.25 145 SER A C 1
ATOM 1155 O O . SER A 1 145 ? -6.847 -8.424 10.956 1.00 85.25 145 SER A O 1
ATOM 1157 N N . CYS A 1 146 ? -5.747 -6.728 9.978 1.00 90.31 146 CYS A N 1
ATOM 1158 C CA . CYS A 1 146 ? -6.469 -5.624 10.614 1.00 90.31 146 CYS A CA 1
ATOM 1159 C C . CYS A 1 146 ? -7.125 -4.696 9.574 1.00 90.31 146 CYS A C 1
ATOM 1161 O O . CYS A 1 146 ? -7.326 -3.510 9.839 1.00 90.31 146 CYS A O 1
ATOM 1163 N N . ARG A 1 147 ? -7.389 -5.198 8.357 1.00 88.38 147 ARG A N 1
ATOM 1164 C CA . ARG A 1 147 ? -7.865 -4.394 7.216 1.00 88.38 147 ARG A CA 1
ATOM 1165 C C . ARG A 1 147 ? -9.158 -3.645 7.529 1.00 88.38 147 ARG A C 1
ATOM 1167 O O . ARG A 1 147 ? -9.277 -2.463 7.211 1.00 88.38 147 ARG A O 1
ATOM 1174 N N . THR A 1 148 ? -10.104 -4.328 8.162 1.00 90.50 148 THR A N 1
ATOM 1175 C CA . THR A 1 148 ? -11.397 -3.753 8.540 1.00 90.50 148 THR A CA 1
ATOM 1176 C C . THR A 1 148 ? -11.207 -2.576 9.496 1.00 90.50 148 THR A C 1
ATOM 1178 O O . THR A 1 148 ? -11.778 -1.506 9.286 1.00 90.50 148 THR A O 1
ATOM 1181 N N . GLU A 1 149 ? -10.341 -2.729 10.498 1.00 94.12 149 GLU A N 1
ATOM 1182 C CA . GLU A 1 149 ? -10.014 -1.662 11.438 1.00 94.12 149 GLU A CA 1
ATOM 1183 C C . GLU A 1 149 ? -9.283 -0.501 10.759 1.00 94.12 149 GLU A C 1
ATOM 1185 O O . GLU A 1 149 ? -9.601 0.649 11.050 1.00 94.12 149 GLU A O 1
ATOM 1190 N N . MET A 1 150 ? -8.368 -0.763 9.816 1.00 94.88 150 MET A N 1
ATOM 1191 C CA . MET A 1 150 ? -7.728 0.304 9.029 1.00 94.88 150 MET A CA 1
ATOM 1192 C C . MET A 1 150 ? -8.766 1.144 8.269 1.00 94.88 150 MET A C 1
ATOM 1194 O O . MET A 1 150 ? -8.647 2.368 8.227 1.00 94.88 150 MET A O 1
ATOM 1198 N N . GLY A 1 151 ? -9.805 0.507 7.716 1.00 91.94 151 GLY A N 1
ATOM 1199 C CA . GLY A 1 151 ? -10.922 1.201 7.069 1.00 91.94 151 GLY A CA 1
ATOM 1200 C C . GLY A 1 151 ? -11.725 2.079 8.037 1.00 91.94 151 GLY A C 1
ATOM 1201 O O . GLY A 1 151 ? -12.033 3.228 7.723 1.00 91.94 151 GLY A O 1
ATOM 1202 N N . TRP A 1 152 ? -12.012 1.588 9.247 1.00 94.50 152 TRP A N 1
ATOM 1203 C CA . TRP A 1 152 ? -12.691 2.386 10.280 1.00 94.50 152 TRP A CA 1
ATOM 1204 C C . TRP A 1 152 ? -11.855 3.576 10.754 1.00 94.50 152 TRP A C 1
ATOM 1206 O O . TRP A 1 152 ? -12.400 4.662 10.969 1.00 94.50 152 TRP A O 1
ATOM 1216 N N . ILE A 1 153 ? -10.541 3.388 10.898 1.00 95.00 153 ILE A N 1
ATOM 1217 C CA . ILE A 1 153 ? -9.618 4.461 11.277 1.00 95.00 153 ILE A CA 1
ATOM 1218 C C . ILE A 1 153 ? -9.591 5.525 10.184 1.00 95.00 153 ILE A C 1
ATOM 1220 O O . ILE A 1 153 ? -9.779 6.695 10.503 1.00 95.00 153 ILE A O 1
ATOM 1224 N N . ARG A 1 154 ? -9.457 5.129 8.909 1.00 94.00 154 ARG A N 1
ATOM 1225 C CA . ARG A 1 154 ? -9.526 6.040 7.753 1.00 94.00 154 ARG A CA 1
ATOM 1226 C C . ARG A 1 154 ? -10.776 6.912 7.793 1.00 94.00 154 ARG A C 1
ATOM 1228 O O . ARG A 1 154 ? -10.664 8.134 7.741 1.00 94.00 154 ARG A O 1
ATOM 1235 N N . GLN A 1 155 ? -11.950 6.298 7.941 1.00 92.00 155 GLN A N 1
ATOM 1236 C CA . GLN A 1 155 ? -13.214 7.037 7.967 1.00 92.00 155 GLN A CA 1
ATOM 1237 C C . GLN A 1 155 ? -13.297 7.999 9.159 1.00 92.00 155 GLN A C 1
ATOM 1239 O O . GLN A 1 155 ? -13.749 9.137 9.027 1.00 92.00 155 GLN A O 1
ATOM 1244 N N . SER A 1 156 ? -12.838 7.554 10.330 1.00 93.19 156 SER A N 1
ATOM 1245 C CA . SER A 1 156 ? -12.850 8.371 11.545 1.00 93.19 156 SER A CA 1
ATOM 1246 C C . SER A 1 156 ? -11.913 9.573 11.420 1.00 93.19 156 SER A C 1
ATOM 1248 O O . SER A 1 156 ? -12.304 10.681 11.785 1.00 93.19 156 SER A O 1
ATOM 1250 N N . VAL A 1 157 ? -10.711 9.367 10.868 1.00 94.44 157 VAL A N 1
ATOM 1251 C CA . VAL A 1 157 ? -9.730 10.430 10.605 1.00 94.44 157 VAL A CA 1
ATOM 1252 C C . VAL A 1 157 ? -10.283 11.444 9.613 1.00 94.44 157 VAL A C 1
ATOM 1254 O O . VAL A 1 157 ? -10.206 12.642 9.872 1.00 94.44 157 VAL A O 1
ATOM 1257 N N . TYR A 1 158 ? -10.912 10.986 8.528 1.00 91.19 158 TYR A N 1
ATOM 1258 C CA . TYR A 1 158 ? -11.579 11.890 7.593 1.00 91.19 158 TYR A CA 1
ATOM 1259 C C . TYR A 1 158 ? -12.694 12.708 8.258 1.00 91.19 158 TYR A C 1
ATOM 1261 O O . TYR A 1 158 ? -12.847 13.893 7.983 1.00 91.19 158 TYR A O 1
ATOM 1269 N N . SER A 1 159 ? -13.413 12.107 9.207 1.00 90.50 159 SER A N 1
ATOM 1270 C CA . SER A 1 159 ? -14.446 12.784 10.004 1.00 90.50 159 SER A CA 1
ATOM 1271 C C . SER A 1 159 ? -13.873 13.747 11.065 1.00 90.50 159 SER A C 1
ATOM 1273 O O . SER A 1 159 ? -14.588 14.137 11.985 1.00 90.50 159 SER A O 1
ATOM 1275 N N . GLY A 1 160 ? -12.582 14.092 10.998 1.00 92.81 160 GLY A N 1
ATOM 1276 C CA . GLY A 1 160 ? -11.920 15.056 11.882 1.00 92.81 160 GLY A CA 1
ATOM 1277 C C . GLY A 1 160 ? -11.318 14.470 13.163 1.00 92.81 160 GLY A C 1
ATOM 1278 O O . GLY A 1 160 ? -10.829 15.218 14.009 1.00 92.81 160 GLY A O 1
ATOM 1279 N N . HIS A 1 161 ? -11.326 13.146 13.347 1.00 95.00 161 HIS A N 1
ATOM 1280 C CA . HIS A 1 161 ? -10.694 12.538 14.518 1.00 95.00 161 HIS A CA 1
ATOM 1281 C C . HIS A 1 161 ? -9.170 12.485 14.375 1.00 95.00 161 HIS A C 1
ATOM 1283 O O . HIS A 1 161 ? -8.632 12.158 13.320 1.00 95.00 161 HIS A O 1
ATOM 1289 N N . SER A 1 162 ? -8.450 12.704 15.477 1.00 96.62 162 SER A N 1
ATOM 1290 C CA . SER A 1 162 ? -7.021 12.389 15.521 1.00 96.62 162 SER A CA 1
ATOM 1291 C C . SER A 1 162 ? -6.795 10.879 15.365 1.00 96.62 162 SER A C 1
ATOM 1293 O O . SER A 1 162 ? -7.627 10.074 15.793 1.00 96.62 162 SER A O 1
ATOM 1295 N N . ILE A 1 163 ? -5.652 10.475 14.794 1.00 96.06 163 ILE A N 1
ATOM 1296 C CA . ILE A 1 163 ? -5.304 9.052 14.609 1.00 96.06 163 ILE A CA 1
ATOM 1297 C C . ILE A 1 163 ? -5.404 8.251 15.924 1.00 96.06 163 ILE A C 1
ATOM 1299 O O . ILE A 1 163 ? -6.022 7.186 15.896 1.00 96.06 163 ILE A O 1
ATOM 1303 N N . PRO A 1 164 ? -4.893 8.729 17.083 1.00 97.12 164 PRO A N 1
ATOM 1304 C CA . PRO A 1 164 ? -5.046 8.000 18.344 1.00 97.12 164 PRO A CA 1
ATOM 1305 C C . PRO A 1 164 ? -6.515 7.784 18.731 1.00 97.12 164 PRO A C 1
ATOM 1307 O O . PRO A 1 164 ? -6.901 6.688 19.137 1.00 97.12 164 PRO A O 1
ATOM 1310 N N . LYS A 1 165 ? -7.365 8.810 18.562 1.00 96.25 165 LYS A N 1
ATOM 1311 C CA . LYS A 1 165 ? -8.800 8.716 18.868 1.00 96.25 165 LYS A CA 1
ATOM 1312 C C . LYS A 1 165 ? -9.507 7.754 17.909 1.00 96.25 165 LYS A C 1
ATOM 1314 O O . LYS A 1 165 ? -10.264 6.901 18.357 1.00 96.25 165 LYS A O 1
ATOM 1319 N N . ALA A 1 166 ? -9.209 7.828 16.615 1.00 96.62 166 ALA A N 1
ATOM 1320 C CA . ALA A 1 166 ? -9.728 6.909 15.605 1.00 96.62 166 ALA A CA 1
ATOM 1321 C C . ALA A 1 166 ? -9.320 5.446 15.868 1.00 96.62 166 ALA A C 1
ATOM 1323 O O . ALA A 1 166 ? -10.142 4.539 15.740 1.00 96.62 166 ALA A O 1
ATOM 1324 N N . ALA A 1 167 ? -8.073 5.205 16.284 1.00 95.88 167 ALA A N 1
ATOM 1325 C CA . ALA A 1 167 ? -7.577 3.872 16.619 1.00 95.88 167 ALA A CA 1
ATOM 1326 C C . ALA A 1 167 ? -8.251 3.287 17.869 1.00 95.88 167 ALA A C 1
ATOM 1328 O O . ALA A 1 167 ? -8.554 2.092 17.889 1.00 95.88 167 ALA A O 1
ATOM 1329 N N . ARG A 1 168 ? -8.535 4.119 18.882 1.00 95.19 168 ARG A N 1
ATOM 1330 C CA . ARG A 1 168 ? -9.335 3.719 20.053 1.00 95.19 168 ARG A CA 1
ATOM 1331 C C . ARG A 1 168 ? -10.757 3.332 19.661 1.00 95.19 168 ARG A C 1
ATOM 1333 O O . ARG A 1 168 ? -11.168 2.218 19.968 1.00 95.19 168 ARG A O 1
ATOM 1340 N N . LEU A 1 169 ? -11.445 4.174 18.887 1.00 95.31 169 LEU A N 1
ATOM 1341 C CA . LEU A 1 169 ? -12.796 3.880 18.389 1.00 95.31 169 LEU A CA 1
ATOM 1342 C C . LEU A 1 169 ? -12.838 2.573 17.578 1.00 95.31 169 LEU A C 1
ATOM 1344 O O . LEU A 1 169 ? -13.742 1.753 17.739 1.00 95.31 169 LEU A O 1
ATOM 1348 N N . ALA A 1 170 ? -11.834 2.339 16.728 1.00 94.50 170 ALA A N 1
ATOM 1349 C CA . ALA A 1 170 ? -11.724 1.096 15.971 1.00 94.50 170 ALA A CA 1
ATOM 1350 C C . ALA A 1 170 ? -11.478 -0.123 16.878 1.00 94.50 170 ALA A C 1
ATOM 1352 O O . ALA A 1 170 ? -12.089 -1.170 16.664 1.00 94.50 170 ALA A O 1
ATOM 1353 N N . ALA A 1 171 ? -10.628 0.002 17.903 1.00 93.31 171 ALA A N 1
ATOM 1354 C CA . ALA A 1 171 ? -10.382 -1.062 18.874 1.00 93.31 171 ALA A CA 1
ATOM 1355 C C . ALA A 1 171 ? -11.646 -1.403 19.685 1.00 93.31 171 ALA A C 1
ATOM 1357 O O . ALA A 1 171 ? -11.992 -2.579 19.802 1.00 93.31 171 ALA A O 1
ATOM 1358 N N . GLU A 1 172 ? -12.373 -0.397 20.172 1.00 93.25 172 GLU A N 1
ATOM 1359 C CA . GLU A 1 172 ? -13.633 -0.556 20.916 1.00 93.25 172 GLU A CA 1
ATOM 1360 C C . GLU A 1 172 ? -14.692 -1.299 20.093 1.00 93.25 172 GLU A C 1
ATOM 1362 O O . GLU A 1 172 ? -15.348 -2.219 20.586 1.00 93.25 172 GLU A O 1
ATOM 1367 N N . LYS A 1 173 ? -14.795 -0.980 18.798 1.00 92.06 173 LYS A N 1
ATOM 1368 C CA . LYS A 1 173 ? -15.741 -1.621 17.875 1.00 92.06 173 LYS A CA 1
ATOM 1369 C C . LYS A 1 173 ? -15.491 -3.123 17.692 1.00 92.06 173 LYS A C 1
ATOM 1371 O O . LYS A 1 173 ? -16.431 -3.860 17.403 1.00 92.06 173 LYS A O 1
ATOM 1376 N N . THR A 1 174 ? -14.262 -3.601 17.912 1.00 84.50 174 THR A N 1
ATOM 1377 C CA . THR A 1 174 ? -13.943 -5.042 17.867 1.00 84.50 174 THR A CA 1
ATOM 1378 C C . THR A 1 174 ? -14.355 -5.815 19.125 1.00 84.50 174 THR A C 1
ATOM 1380 O O . THR A 1 174 ? -14.328 -7.044 19.095 1.00 84.50 174 THR A O 1
ATOM 1383 N N . ARG A 1 175 ? -14.732 -5.127 20.219 1.00 80.06 175 ARG A N 1
ATOM 1384 C CA . ARG A 1 175 ? -15.140 -5.711 21.518 1.00 80.06 175 ARG A CA 1
ATOM 1385 C C . ARG A 1 175 ? -14.165 -6.760 22.085 1.00 80.06 175 ARG A C 1
ATOM 1387 O O . ARG A 1 175 ? -14.577 -7.700 22.760 1.00 80.06 175 ARG A O 1
ATOM 1394 N N . ARG A 1 176 ? -12.865 -6.616 21.812 1.00 77.19 176 ARG A N 1
ATOM 1395 C CA . ARG A 1 176 ? -11.810 -7.497 22.341 1.00 77.19 176 ARG A CA 1
ATOM 1396 C C . ARG A 1 176 ? -11.269 -6.980 23.675 1.00 77.19 176 ARG A C 1
ATOM 1398 O O . ARG A 1 176 ? -11.249 -5.776 23.918 1.00 77.19 176 ARG A O 1
ATOM 1405 N N . ALA A 1 177 ? -10.769 -7.889 24.511 1.00 77.00 177 ALA A N 1
ATOM 1406 C CA . ALA A 1 177 ? -10.012 -7.520 25.705 1.00 77.00 177 ALA A CA 1
ATOM 1407 C C . ALA A 1 177 ? -8.725 -6.754 25.331 1.00 77.00 177 ALA A C 1
ATOM 1409 O O . ALA A 1 177 ? -8.152 -6.965 24.260 1.00 77.00 177 ALA A O 1
ATOM 1410 N N . GLY A 1 178 ? -8.256 -5.867 26.216 1.00 87.12 178 GLY A N 1
ATOM 1411 C CA . GLY A 1 178 ? -7.018 -5.107 25.998 1.00 87.12 178 GLY A CA 1
ATOM 1412 C C . GLY A 1 178 ? -7.141 -3.974 24.970 1.00 87.12 178 GLY A C 1
ATOM 1413 O O . GLY A 1 178 ? -6.225 -3.771 24.169 1.00 87.12 178 GLY A O 1
ATOM 1414 N N . ILE A 1 179 ? -8.257 -3.233 25.002 1.00 88.75 179 ILE A N 1
ATOM 1415 C CA . ILE A 1 179 ? -8.590 -2.142 24.066 1.00 88.75 179 ILE A CA 1
ATOM 1416 C C . ILE A 1 179 ? -7.426 -1.159 23.887 1.00 88.75 179 ILE A C 1
ATOM 1418 O O . ILE A 1 179 ? -7.064 -0.855 22.756 1.00 88.75 179 ILE A O 1
ATOM 1422 N N . GLU A 1 180 ? -6.783 -0.719 24.971 1.00 90.56 180 GLU A N 1
ATOM 1423 C CA . GLU A 1 180 ? -5.718 0.290 24.891 1.00 90.56 180 GLU A CA 1
ATOM 1424 C C . GLU A 1 180 ? -4.464 -0.228 24.159 1.00 90.56 180 GLU A C 1
ATOM 1426 O O . GLU A 1 180 ? -3.896 0.462 23.310 1.00 90.56 180 GLU A O 1
ATOM 1431 N N . ASN A 1 181 ? -4.057 -1.478 24.405 1.00 92.06 181 ASN A N 1
ATOM 1432 C CA . ASN A 1 181 ? -2.927 -2.095 23.697 1.00 92.06 181 ASN A CA 1
ATOM 1433 C C . ASN A 1 181 ? -3.251 -2.325 22.215 1.00 92.06 181 ASN A C 1
ATOM 1435 O O . ASN A 1 181 ? -2.400 -2.137 21.335 1.00 92.06 181 ASN A O 1
ATOM 1439 N N . ARG A 1 182 ? -4.502 -2.696 21.922 1.00 91.88 182 ARG A N 1
ATOM 1440 C CA . ARG A 1 182 ? -4.987 -2.836 20.549 1.00 91.88 182 ARG A CA 1
ATOM 1441 C C . ARG A 1 182 ? -5.005 -1.490 19.831 1.00 91.88 182 ARG A C 1
ATOM 1443 O O . ARG A 1 182 ? -4.497 -1.420 18.715 1.00 91.88 182 ARG A O 1
ATOM 1450 N N . ALA A 1 183 ? -5.506 -0.436 20.470 1.00 94.38 183 ALA A N 1
ATOM 1451 C CA . ALA A 1 183 ? -5.538 0.917 19.927 1.00 94.38 183 ALA A CA 1
ATOM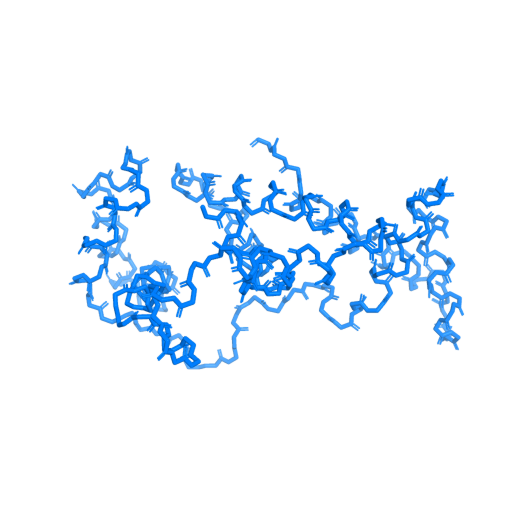 1452 C C . ALA A 1 183 ? -4.129 1.413 19.576 1.00 94.38 183 ALA A C 1
ATOM 1454 O O . ALA A 1 183 ? -3.903 1.837 18.447 1.00 94.38 183 ALA A O 1
ATOM 1455 N N . LYS A 1 184 ? -3.148 1.247 20.476 1.00 95.25 184 LYS A N 1
ATOM 1456 C CA . LYS A 1 184 ? -1.736 1.581 20.199 1.00 95.25 184 LYS A CA 1
ATOM 1457 C C . LYS A 1 184 ? -1.172 0.811 19.001 1.00 95.25 184 LYS A C 1
ATOM 1459 O O . LYS A 1 184 ? -0.463 1.372 18.166 1.00 95.25 184 LYS A O 1
ATOM 1464 N N . THR A 1 185 ? -1.498 -0.478 18.894 1.00 94.94 185 THR A N 1
ATOM 1465 C CA . THR A 1 185 ? -1.070 -1.313 17.759 1.00 94.94 185 THR A CA 1
ATOM 1466 C C . THR A 1 185 ? -1.677 -0.820 16.448 1.00 94.94 185 THR A C 1
ATOM 1468 O O . THR A 1 185 ? -0.963 -0.669 15.458 1.00 94.94 185 THR A O 1
ATOM 1471 N N . LEU A 1 186 ? -2.982 -0.551 16.447 1.00 95.38 186 LEU A N 1
ATOM 1472 C CA . LEU A 1 186 ? -3.716 -0.056 15.288 1.00 95.38 186 LEU A CA 1
ATOM 1473 C C . LEU A 1 186 ? -3.231 1.329 14.851 1.00 95.38 186 LEU A C 1
ATOM 1475 O O . LEU A 1 186 ? -3.024 1.543 13.662 1.00 95.38 186 LEU A O 1
ATOM 1479 N N . GLU A 1 187 ? -2.977 2.236 15.796 1.00 96.94 187 GLU A N 1
ATOM 1480 C CA . GLU A 1 187 ? -2.373 3.540 15.521 1.00 96.94 187 GLU A CA 1
ATOM 1481 C C . GLU A 1 187 ? -1.023 3.380 14.814 1.00 96.94 187 GLU A C 1
ATOM 1483 O O . GLU A 1 187 ? -0.799 3.980 13.761 1.00 96.94 187 GLU A O 1
ATOM 1488 N N . ARG A 1 188 ? -0.121 2.557 15.367 1.00 97.12 188 ARG A N 1
ATOM 1489 C CA . ARG A 1 188 ? 1.209 2.326 14.786 1.00 97.12 188 ARG A CA 1
ATOM 1490 C C . ARG A 1 188 ? 1.110 1.793 13.359 1.00 97.12 188 ARG A C 1
ATOM 1492 O O . ARG A 1 188 ? 1.801 2.294 12.475 1.00 97.12 188 ARG A O 1
ATOM 1499 N N . LEU A 1 189 ? 0.257 0.794 13.138 1.00 95.25 189 LEU A N 1
ATOM 1500 C CA . LEU A 1 1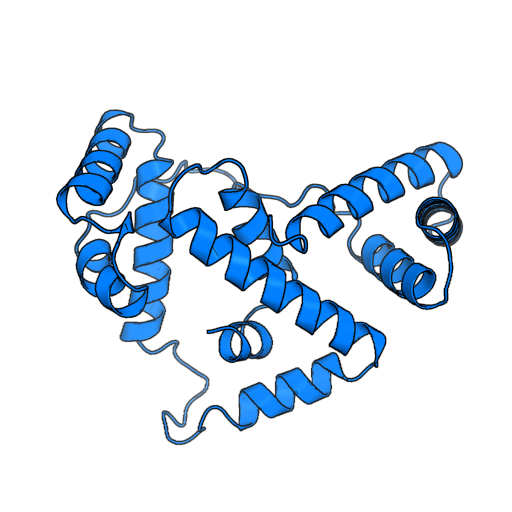89 ? 0.037 0.197 11.821 1.00 95.25 189 LEU A CA 1
ATOM 1501 C C . LEU A 1 189 ? -0.557 1.204 10.832 1.00 95.25 189 LEU A C 1
ATOM 1503 O O . LEU A 1 189 ? -0.091 1.291 9.700 1.00 95.25 189 LEU A O 1
ATOM 1507 N N . TYR A 1 190 ? -1.519 2.018 11.268 1.00 95.75 190 TYR A N 1
ATOM 1508 C CA . TYR A 1 190 ? -2.119 3.043 10.420 1.00 95.75 190 TYR A CA 1
ATOM 1509 C C . TYR A 1 190 ? -1.109 4.131 10.036 1.00 95.75 190 TYR A C 1
ATOM 1511 O O . TYR A 1 190 ? -1.058 4.548 8.884 1.00 95.75 190 TYR A O 1
ATOM 1519 N N . ARG A 1 191 ? -0.228 4.543 10.957 1.00 95.06 191 ARG A N 1
ATOM 1520 C CA . ARG A 1 191 ? 0.878 5.462 10.640 1.00 95.06 191 ARG A CA 1
ATOM 1521 C C . ARG A 1 191 ? 1.857 4.862 9.632 1.00 95.06 191 ARG A C 1
ATOM 1523 O O . ARG A 1 191 ? 2.309 5.571 8.744 1.00 95.06 191 ARG A O 1
ATOM 1530 N N . GLN A 1 192 ? 2.180 3.572 9.741 1.00 92.69 192 GLN A N 1
ATOM 1531 C CA . GLN A 1 192 ? 3.005 2.891 8.734 1.00 92.69 192 GLN A CA 1
ATOM 1532 C C . GLN A 1 192 ? 2.312 2.854 7.368 1.00 92.69 192 GLN A C 1
ATOM 1534 O O . GLN A 1 192 ? 2.951 3.123 6.358 1.00 92.69 192 GLN A O 1
ATOM 1539 N N . LYS A 1 193 ? 1.001 2.594 7.348 1.00 92.81 193 LYS A N 1
ATOM 1540 C CA . LYS A 1 193 ? 0.173 2.646 6.142 1.00 92.81 193 LYS A CA 1
ATOM 1541 C C . LYS A 1 193 ? 0.200 4.047 5.514 1.00 92.81 193 LYS A C 1
ATOM 1543 O O . LYS A 1 193 ? 0.394 4.149 4.306 1.00 92.81 193 LYS A O 1
ATOM 1548 N N . LEU A 1 194 ? 0.103 5.118 6.310 1.00 92.94 194 LEU A N 1
ATOM 1549 C CA . LEU A 1 194 ? 0.199 6.504 5.823 1.00 92.94 194 LEU A CA 1
ATOM 1550 C C . LEU A 1 194 ? 1.542 6.824 5.162 1.00 92.94 194 LEU A C 1
ATOM 1552 O O . LEU A 1 194 ? 1.538 7.473 4.125 1.00 92.94 194 LEU A O 1
ATOM 1556 N N . LYS A 1 195 ? 2.661 6.287 5.664 1.00 91.88 195 LYS A N 1
ATOM 1557 C CA . LYS A 1 195 ? 3.978 6.488 5.031 1.00 91.88 195 LYS A CA 1
ATOM 1558 C C . LYS A 1 195 ? 4.042 6.000 3.582 1.00 91.88 195 LYS A C 1
ATOM 1560 O O . LYS A 1 195 ? 4.839 6.517 2.815 1.00 91.88 195 LYS A O 1
ATOM 1565 N N . LEU A 1 196 ? 3.216 5.022 3.194 1.00 89.75 196 LEU A N 1
ATOM 1566 C CA . LEU A 1 196 ? 3.136 4.572 1.798 1.00 89.75 196 LEU A CA 1
ATOM 1567 C C . LEU A 1 196 ? 2.430 5.579 0.879 1.00 89.75 196 LEU A C 1
ATOM 1569 O O . LEU A 1 196 ? 2.523 5.446 -0.335 1.00 89.75 196 LEU A O 1
ATOM 1573 N N . ARG A 1 197 ? 1.693 6.542 1.444 1.00 89.56 197 ARG A N 1
ATOM 1574 C CA . ARG A 1 197 ? 1.064 7.645 0.709 1.00 89.56 197 ARG A CA 1
ATOM 1575 C C . ARG A 1 197 ? 1.936 8.891 0.667 1.00 89.56 197 ARG A C 1
ATOM 1577 O O . ARG A 1 197 ? 1.611 9.796 -0.092 1.00 89.56 197 ARG A O 1
ATOM 1584 N N . ASP A 1 198 ? 2.996 8.961 1.462 1.00 85.44 198 ASP A N 1
ATOM 1585 C CA . ASP A 1 198 ? 3.884 10.116 1.467 1.00 85.44 198 ASP A CA 1
ATOM 1586 C C . ASP A 1 198 ? 4.846 10.021 0.275 1.00 85.44 198 ASP A C 1
ATOM 1588 O O . ASP A 1 198 ? 5.571 9.037 0.109 1.00 85.44 198 ASP A O 1
ATOM 1592 N N . ILE A 1 199 ? 4.835 11.053 -0.568 1.00 63.88 199 ILE A N 1
ATOM 1593 C CA . ILE A 1 199 ? 5.804 11.228 -1.650 1.00 63.88 199 ILE A CA 1
ATOM 1594 C C . ILE A 1 199 ? 7.006 11.934 -1.014 1.00 63.88 199 ILE A C 1
ATOM 1596 O O . ILE A 1 199 ? 6.985 13.153 -0.863 1.00 63.88 199 ILE A O 1
ATOM 1600 N N . ASN A 1 200 ? 7.995 11.166 -0.553 1.00 50.50 200 ASN A N 1
ATOM 1601 C CA . ASN A 1 200 ? 9.298 11.711 -0.147 1.00 50.50 200 ASN A CA 1
ATOM 1602 C C . ASN A 1 200 ? 10.203 11.901 -1.362 1.00 50.50 200 ASN A C 1
ATOM 1604 O O . ASN A 1 200 ? 10.316 10.932 -2.151 1.00 50.50 200 ASN A O 1
#

Radius of gyration: 19.33 Å; chains: 1; bounding box: 43×37×54 Å

Sequence (200 aa):
MRDYWIAHRDEQQIEAEAYGLQDSAESFARKVRAECAETLQRIDRLIVSGSYEQERARLAAQIPSGAMSAPPEITPRIQAAFDAFDNYTAGKNSPDPDQRARFERFGLAAGLATMELHEIVPFIAALEPAKRKQGRRRHLLPWESCRTEMGWIRQSVYSGHSIPKAARLAAEKTRRAGIENRAKTLERLYRQKLKLRDIN

Secondary structure (DSSP, 8-state):
-HHHHHHHS-HHHHHHHHHHTTT---HHHHHHHHHHHHHHHHHHHHHHTT-HHHHHHHHHHHS-TTS--SS----HHHHHHHHHHHHHHHHHT-SSHHHHHHHHHHHHHTTGGGS-HHHHHHHHHTSPPP---SSS-S---TTGGGHHHHHHHHHHHHTT--HHHHHHHHHHHTT-S-HHHHHHHHHHHHHHHHHTT---

Foldseek 3Di:
DLLCCLQPPDLLVLLLLLVLLVPPPFLVSLVSLQSSLVSNVVCLVCVLVVNSVVSSVVSNPVPDCVVDVDDDPCPCLNVLLVVLVVQLSLQCVAPDPVSVVVSVVQCVVVVVSPDDSVVCSVSSSPDDGGHHPPDDDPRPQPCNVVVVLLSQLSNVVSVVDDSLRSLLVSLVVVVDPPSNVSSVSSSVSNVVSNVSNDSD